Protein AF-A0A7V3YDY9-F1 (afdb_monomer_lite)

Foldseek 3Di:
DACVQFKFKDFPNDTADFPDEAEDEPNSLQRIKIFTNQQSADVLQPKFKKKKWKFKAELVRHTPDIDIDIAIEHHDDPDVVVVVVSVVVVCVVVDPPDPDDPVRRGMGGDDDPDDDAQMKIKIKMFGDPVCCVVRPDDGHMTIGIYTHHHKDKDKDKKKKFKDFPDKPPVVFDFQFAGIWIWIKIWIQDSPPRDTDQWIWIKAWGRANDSVCNPPGGTFIKTKTWGFDDFPDADPDPPDHKTWTKTWIWIQGDGDPTDTIITIIIITIIDD

Sequence (271 aa):
MPLPRYVQLVSQEKVIPIGKQVVLEKEEIARLKIVFLRDSLKPADGPQFLKITIVVKDRNGQVIDENEQYAITFYRLEDPKAEMDLLREYVHRVNPMGWFNPESIEAIPIQIDSLTAWGEVRIRVEMEKDIMKYYGRIKNKLEYSILVRGASVQLGVALSVPKVLYDTCKKDSVHYGNTSAMVRFFFLNKENGVRCPLSLGIGTFGVESPIDVSRSGGGFAISFYLDVIQLFGNRMGRFSHKINAGIDISPFLPIGHKPRILLSARVGILP

Structure (mmCIF, N/CA/C/O backbone):
data_AF-A0A7V3YDY9-F1
#
_entry.id   AF-A0A7V3YDY9-F1
#
loop_
_atom_site.group_PDB
_atom_site.id
_atom_site.type_symbol
_atom_site.label_atom_id
_atom_site.label_alt_id
_atom_site.label_comp_id
_atom_site.label_asym_id
_atom_site.label_entity_id
_atom_site.label_seq_id
_atom_site.pdbx_PDB_ins_code
_atom_site.Cartn_x
_atom_site.Cartn_y
_atom_site.Cartn_z
_atom_site.occupancy
_atom_site.B_iso_or_equiv
_atom_site.auth_seq_id
_atom_site.auth_comp_id
_atom_site.auth_asym_id
_atom_site.auth_atom_id
_atom_site.pdbx_PDB_model_num
ATOM 1 N N . MET A 1 1 ? 21.744 9.286 -25.253 1.00 68.94 1 MET A N 1
ATOM 2 C CA . MET A 1 1 ? 20.630 10.162 -24.809 1.00 68.94 1 MET A CA 1
ATOM 3 C C . MET A 1 1 ? 20.304 9.962 -23.318 1.00 68.94 1 MET A C 1
ATOM 5 O O . MET A 1 1 ? 20.591 8.877 -22.824 1.00 68.94 1 MET A O 1
ATOM 9 N N . PRO A 1 2 ? 19.747 10.939 -22.561 1.00 80.81 2 PRO A N 1
ATOM 10 C CA . PRO A 1 2 ? 19.367 10.698 -21.167 1.00 80.81 2 PRO A CA 1
ATOM 11 C C . PRO A 1 2 ? 18.084 9.852 -21.013 1.00 80.81 2 PRO A C 1
ATOM 13 O O . PRO A 1 2 ? 17.089 10.135 -21.675 1.00 80.81 2 PRO A O 1
ATOM 16 N N . LEU A 1 3 ? 18.093 8.878 -20.091 1.00 83.38 3 LEU A N 1
ATOM 17 C CA . LEU A 1 3 ? 16.997 7.924 -19.837 1.00 83.38 3 LEU A CA 1
ATOM 18 C C . LEU A 1 3 ? 15.612 8.558 -19.613 1.00 83.38 3 LEU A C 1
ATOM 20 O O . LEU A 1 3 ? 14.667 8.074 -20.231 1.00 83.38 3 LEU A O 1
ATOM 24 N N . PRO A 1 4 ? 15.441 9.646 -18.824 1.00 85.12 4 PRO A N 1
ATOM 25 C CA . PRO A 1 4 ? 14.111 10.215 -18.572 1.00 85.12 4 PRO A CA 1
ATOM 26 C C . PRO A 1 4 ? 13.353 10.662 -19.829 1.00 85.12 4 PRO A C 1
ATOM 28 O O . PRO A 1 4 ? 12.150 10.887 -19.766 1.00 85.12 4 PRO A O 1
ATOM 31 N N . ARG A 1 5 ? 14.051 10.856 -20.957 1.00 86.06 5 ARG A N 1
ATOM 32 C CA . ARG A 1 5 ? 13.418 11.271 -22.213 1.00 86.06 5 ARG A CA 1
ATOM 33 C C . ARG A 1 5 ? 12.735 10.131 -22.956 1.00 86.06 5 ARG A C 1
ATOM 35 O O . ARG A 1 5 ? 11.860 10.416 -23.759 1.00 86.06 5 ARG A O 1
ATOM 42 N N . TYR A 1 6 ? 13.150 8.886 -22.730 1.00 88.19 6 TYR A N 1
ATOM 43 C CA . TYR A 1 6 ? 12.646 7.748 -23.497 1.00 88.19 6 TYR A CA 1
ATOM 44 C C . TYR A 1 6 ? 12.239 6.543 -22.649 1.00 88.19 6 TYR A C 1
ATOM 46 O O . TYR A 1 6 ? 11.725 5.580 -23.200 1.00 88.19 6 TYR A O 1
ATOM 54 N N . VAL A 1 7 ? 12.424 6.585 -21.329 1.00 91.81 7 VAL A N 1
ATOM 55 C CA . VAL A 1 7 ? 12.007 5.527 -20.403 1.00 91.81 7 VAL A CA 1
ATOM 56 C C . VAL A 1 7 ? 11.003 6.095 -19.410 1.00 91.81 7 VAL A C 1
ATOM 58 O O . VAL A 1 7 ? 11.272 7.103 -18.752 1.00 91.81 7 VAL A O 1
ATOM 61 N N . GLN A 1 8 ? 9.861 5.428 -19.271 1.00 94.56 8 GLN A N 1
ATOM 62 C CA . GLN A 1 8 ? 8.847 5.754 -18.272 1.00 94.56 8 GLN A CA 1
ATOM 63 C C . GLN A 1 8 ? 8.358 4.495 -17.566 1.00 94.56 8 GLN A C 1
ATOM 65 O O . GLN A 1 8 ? 8.209 3.452 -18.189 1.00 94.56 8 GLN A O 1
ATOM 70 N N . LEU A 1 9 ? 8.064 4.604 -16.272 1.00 95.00 9 LEU A N 1
ATOM 71 C CA . LEU A 1 9 ? 7.341 3.573 -15.539 1.00 95.00 9 LEU A CA 1
ATOM 72 C C . LEU A 1 9 ? 5.858 3.941 -15.517 1.00 95.00 9 LEU A C 1
ATOM 74 O O . LEU A 1 9 ? 5.508 5.062 -15.146 1.00 95.00 9 LEU A O 1
ATOM 78 N N . VAL A 1 10 ? 4.995 3.009 -15.909 1.00 95.38 10 VAL A N 1
ATOM 79 C CA . VAL A 1 10 ? 3.554 3.238 -16.042 1.00 95.38 10 VAL A CA 1
ATOM 80 C C . VAL A 1 10 ? 2.783 2.135 -15.327 1.00 95.38 10 VAL A C 1
ATOM 82 O O . VAL A 1 10 ? 3.144 0.964 -15.422 1.00 95.38 10 VAL A O 1
ATOM 85 N N . SER A 1 11 ? 1.696 2.502 -14.651 1.00 92.94 11 SER A N 1
ATOM 86 C CA . SER A 1 11 ? 0.665 1.575 -14.174 1.00 92.94 11 SER A CA 1
ATOM 87 C C . SER A 1 11 ? -0.703 2.081 -14.612 1.00 92.94 11 SER A C 1
ATOM 89 O O . SER A 1 11 ? -1.027 3.236 -14.353 1.00 92.94 11 SER A O 1
ATOM 91 N N . GLN A 1 12 ? -1.498 1.238 -15.282 1.00 85.81 12 GLN A N 1
ATOM 92 C CA . GLN A 1 12 ? -2.856 1.593 -15.735 1.00 85.81 12 GLN A CA 1
ATOM 93 C C . GLN A 1 12 ? -2.915 2.976 -16.423 1.00 85.81 12 GLN A C 1
ATOM 95 O O . GLN A 1 12 ? -3.740 3.813 -16.073 1.00 85.81 12 GLN A O 1
ATOM 100 N N . GLU A 1 13 ? -1.980 3.238 -17.344 1.00 80.38 13 GLU A N 1
ATOM 101 C CA . GLU A 1 13 ? -1.849 4.509 -18.090 1.00 80.38 13 GLU A CA 1
ATOM 10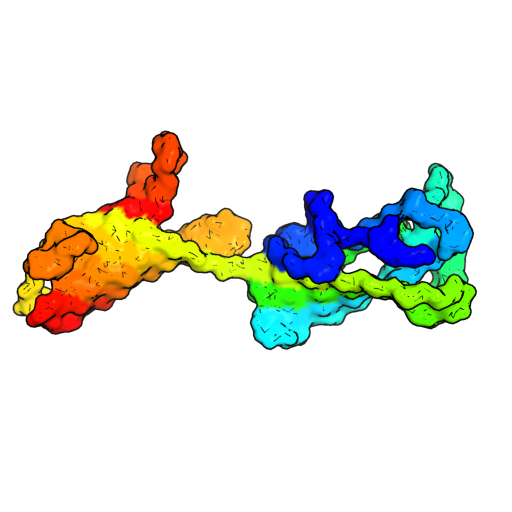2 C C . GLU A 1 13 ? -1.406 5.733 -17.262 1.00 80.38 13 GLU A C 1
ATOM 104 O O . GLU A 1 13 ? -1.162 6.803 -17.818 1.00 80.38 13 GLU A O 1
ATOM 109 N N . LYS A 1 14 ? -1.193 5.589 -15.948 1.00 88.31 14 LYS A N 1
ATOM 110 C CA . LYS A 1 14 ? -0.595 6.627 -15.099 1.00 88.31 14 LYS A CA 1
ATOM 111 C C . LYS A 1 14 ? 0.925 6.509 -15.088 1.00 88.31 14 LYS A C 1
ATOM 113 O O . LYS A 1 14 ? 1.476 5.468 -14.729 1.00 88.31 14 LYS A O 1
ATOM 118 N N . VAL A 1 15 ? 1.604 7.605 -15.417 1.00 92.12 15 VAL A N 1
ATOM 119 C CA . VAL A 1 15 ? 3.067 7.703 -15.331 1.00 92.12 15 VAL A CA 1
ATOM 120 C C . VAL A 1 15 ? 3.492 7.864 -13.873 1.00 92.12 15 VAL A C 1
ATOM 122 O O . VAL A 1 15 ? 3.036 8.770 -13.172 1.00 92.12 15 VAL A O 1
ATOM 125 N N . ILE A 1 16 ? 4.397 7.001 -13.422 1.00 93.81 16 ILE A N 1
ATOM 126 C CA . ILE A 1 16 ? 4.975 7.057 -12.082 1.00 93.81 16 ILE A CA 1
ATOM 127 C C . ILE A 1 16 ? 6.135 8.068 -12.078 1.00 93.81 16 ILE A C 1
ATOM 129 O O . ILE A 1 16 ? 7.051 7.957 -12.898 1.00 93.81 16 ILE A O 1
ATOM 133 N N . PRO A 1 17 ? 6.128 9.069 -11.178 1.00 89.94 17 PRO A N 1
ATOM 134 C CA . PRO A 1 17 ? 7.166 10.089 -11.137 1.00 89.94 17 PRO A CA 1
ATOM 135 C C . PRO A 1 17 ? 8.520 9.508 -10.714 1.00 89.94 17 PRO A C 1
ATOM 137 O O . PRO A 1 17 ? 8.625 8.732 -9.766 1.00 89.94 17 PRO A O 1
ATOM 140 N N . ILE A 1 18 ? 9.578 9.948 -11.393 1.00 90.06 18 ILE A N 1
ATOM 141 C CA . ILE A 1 18 ? 10.963 9.583 -11.073 1.00 90.06 18 ILE A CA 1
ATOM 142 C C . ILE A 1 18 ? 11.385 10.277 -9.770 1.00 90.06 18 ILE A C 1
ATOM 144 O O . ILE A 1 18 ? 11.106 11.462 -9.576 1.00 90.06 18 ILE A O 1
ATOM 148 N N . GLY A 1 19 ? 12.081 9.556 -8.886 1.00 83.06 19 GLY A N 1
ATOM 149 C CA . GLY A 1 19 ? 12.679 10.118 -7.669 1.00 83.06 19 GLY A CA 1
ATOM 150 C C . GLY A 1 19 ? 11.686 10.558 -6.587 1.00 83.06 19 GLY A C 1
ATOM 151 O O . GLY A 1 19 ? 12.105 11.112 -5.572 1.00 83.06 19 GLY A O 1
ATOM 152 N N . LYS A 1 20 ? 10.383 10.315 -6.773 1.00 86.50 20 LYS A N 1
ATOM 153 C CA . LYS A 1 20 ? 9.353 10.539 -5.755 1.00 86.50 20 LYS A CA 1
ATOM 154 C C . LYS A 1 20 ? 8.769 9.209 -5.314 1.00 86.50 20 LYS A C 1
ATOM 156 O O . LYS A 1 20 ? 8.537 8.326 -6.134 1.00 86.50 20 LYS A O 1
ATOM 161 N N . GLN A 1 21 ? 8.505 9.102 -4.019 1.00 89.19 21 GLN A N 1
ATOM 162 C CA . GLN A 1 21 ? 7.793 7.962 -3.472 1.00 89.19 21 GLN A CA 1
ATOM 163 C C . GLN A 1 21 ? 6.295 8.098 -3.760 1.00 89.19 21 GLN A C 1
ATOM 165 O O . GLN A 1 21 ? 5.707 9.152 -3.508 1.00 89.19 21 GLN A O 1
ATOM 170 N N . VAL A 1 22 ? 5.681 7.037 -4.280 1.00 91.88 22 VAL A N 1
ATOM 171 C CA . VAL A 1 22 ? 4.228 6.951 -4.501 1.00 91.88 22 VAL A CA 1
ATOM 172 C C . VAL A 1 22 ? 3.640 5.762 -3.757 1.00 91.88 22 VAL A C 1
ATOM 174 O O . VAL A 1 22 ? 4.345 4.797 -3.487 1.00 91.88 22 VAL A O 1
ATOM 177 N N . VAL A 1 23 ? 2.350 5.816 -3.431 1.00 89.56 23 VAL A N 1
ATOM 178 C CA . VAL A 1 23 ? 1.631 4.698 -2.805 1.00 89.56 23 VAL A CA 1
ATOM 179 C C . VAL A 1 23 ? 0.690 4.095 -3.839 1.00 89.56 23 VAL A C 1
ATOM 181 O O . VAL A 1 23 ? -0.180 4.812 -4.331 1.00 89.56 23 VAL A O 1
ATOM 184 N N . LEU A 1 24 ? 0.849 2.807 -4.140 1.00 89.75 24 LEU A N 1
ATOM 185 C CA . LEU A 1 24 ? 0.027 2.077 -5.111 1.00 89.75 24 LEU A CA 1
ATOM 186 C C . LEU A 1 24 ? -0.625 0.849 -4.471 1.00 89.75 24 LEU A C 1
ATOM 188 O O . LEU A 1 24 ? -0.092 0.273 -3.517 1.00 89.75 24 LEU A O 1
ATOM 192 N N . GLU A 1 25 ? -1.774 0.442 -5.003 1.00 86.19 25 GLU A N 1
ATOM 193 C CA . GLU A 1 25 ? -2.409 -0.828 -4.627 1.00 86.19 25 GLU A CA 1
ATOM 194 C C . GLU A 1 25 ? -1.738 -2.022 -5.320 1.00 86.19 25 GLU A C 1
ATOM 196 O O . GLU A 1 25 ? -0.988 -1.861 -6.287 1.00 86.19 25 GLU A O 1
ATOM 201 N N . LYS A 1 26 ? -1.978 -3.242 -4.826 1.00 84.00 26 LYS A N 1
ATOM 202 C CA . LYS A 1 26 ? -1.322 -4.447 -5.363 1.00 84.00 26 LYS A CA 1
ATOM 203 C C . LYS A 1 26 ? -1.659 -4.666 -6.839 1.00 84.00 26 LYS A C 1
ATOM 205 O O . LYS A 1 26 ? -0.799 -5.074 -7.611 1.00 84.00 26 LYS A O 1
ATOM 210 N N . GLU A 1 27 ? -2.880 -4.340 -7.236 1.00 85.38 27 GLU A N 1
ATOM 211 C CA . GLU A 1 27 ? -3.408 -4.469 -8.592 1.00 85.38 27 GLU A CA 1
ATOM 212 C C . GLU A 1 27 ? -2.790 -3.435 -9.543 1.00 85.38 27 GLU A C 1
ATOM 214 O O . GLU A 1 27 ? -2.601 -3.711 -10.728 1.00 85.38 27 GLU A O 1
ATOM 219 N N . GLU A 1 28 ? -2.465 -2.240 -9.038 1.00 89.81 28 GLU A N 1
ATOM 220 C CA . GLU A 1 28 ? -1.708 -1.231 -9.786 1.00 89.81 28 GLU A CA 1
ATOM 221 C C . GLU A 1 28 ? -0.252 -1.686 -9.956 1.00 89.81 28 GLU A C 1
ATOM 223 O O . GLU A 1 28 ? 0.311 -1.568 -11.046 1.00 89.81 28 GLU A O 1
ATOM 228 N N . ILE A 1 29 ? 0.345 -2.269 -8.916 1.00 91.06 29 ILE A N 1
ATOM 229 C CA . ILE A 1 29 ? 1.719 -2.780 -8.953 1.00 91.06 29 ILE A CA 1
ATOM 230 C C . ILE A 1 29 ? 1.855 -3.969 -9.915 1.00 91.06 29 ILE A C 1
ATOM 232 O O . ILE A 1 29 ? 2.784 -3.996 -10.717 1.00 91.06 29 ILE A O 1
ATOM 236 N N . ALA A 1 30 ? 0.897 -4.898 -9.917 1.00 89.31 30 ALA A N 1
ATOM 237 C CA . ALA A 1 30 ? 0.872 -6.050 -10.825 1.00 89.31 30 ALA A CA 1
ATOM 238 C C . ALA A 1 30 ? 0.768 -5.666 -12.315 1.00 89.31 30 ALA A C 1
ATOM 240 O O . ALA A 1 30 ? 1.014 -6.490 -13.192 1.00 89.31 30 ALA A O 1
ATOM 241 N N . ARG A 1 31 ? 0.383 -4.419 -12.614 1.00 92.56 31 ARG A N 1
ATOM 242 C CA . ARG A 1 31 ? 0.280 -3.873 -13.977 1.00 92.56 31 ARG A CA 1
ATOM 243 C C . ARG A 1 31 ? 1.399 -2.888 -14.305 1.00 92.56 31 ARG A C 1
ATOM 245 O O . ARG A 1 31 ? 1.291 -2.165 -15.298 1.00 92.56 31 ARG A O 1
ATOM 252 N N . LEU A 1 32 ? 2.437 -2.813 -13.471 1.00 94.69 32 LEU A N 1
ATOM 253 C CA . LEU A 1 32 ? 3.594 -1.976 -13.751 1.00 94.69 32 LEU A CA 1
ATOM 254 C C . LEU A 1 32 ? 4.304 -2.472 -15.003 1.00 94.69 32 LEU A C 1
ATOM 256 O O . LEU A 1 32 ? 4.581 -3.659 -15.167 1.00 94.69 32 LEU A O 1
ATOM 260 N N . LYS A 1 33 ? 4.642 -1.530 -15.872 1.00 94.69 33 LYS A N 1
ATOM 261 C CA . LYS A 1 33 ? 5.495 -1.773 -17.027 1.00 94.69 33 LYS A CA 1
ATOM 262 C C . LYS A 1 33 ? 6.401 -0.584 -17.274 1.00 94.69 33 LYS A C 1
ATOM 264 O O . LYS A 1 33 ? 6.006 0.566 -17.071 1.00 94.69 33 LYS A O 1
ATOM 269 N N . ILE A 1 34 ? 7.609 -0.865 -17.732 1.00 93.69 34 ILE A N 1
ATOM 270 C CA . ILE A 1 34 ? 8.468 0.150 -18.325 1.00 93.69 34 ILE A CA 1
ATOM 271 C C . ILE A 1 34 ? 8.033 0.323 -19.773 1.00 93.69 34 ILE A C 1
ATOM 273 O O . ILE A 1 34 ? 7.923 -0.659 -20.493 1.00 93.69 34 ILE A O 1
ATOM 277 N N . VAL A 1 35 ? 7.770 1.557 -20.184 1.00 93.88 35 VAL A N 1
ATOM 278 C CA . VAL A 1 35 ? 7.414 1.933 -21.552 1.00 93.88 35 VAL A CA 1
ATOM 279 C C . VAL A 1 35 ? 8.567 2.713 -22.165 1.00 93.88 35 VAL A C 1
ATOM 281 O O . VAL A 1 35 ? 9.126 3.617 -21.530 1.00 93.88 35 VAL A O 1
ATOM 284 N N . PHE A 1 36 ? 8.893 2.378 -23.409 1.00 92.44 36 PHE A N 1
ATOM 285 C CA . PHE A 1 36 ? 9.921 3.040 -24.193 1.00 92.44 36 PHE A CA 1
ATOM 286 C C . PHE A 1 36 ? 9.293 4.027 -25.181 1.00 92.44 36 PHE A C 1
ATOM 288 O O . PHE A 1 36 ? 8.574 3.644 -26.101 1.00 92.44 36 PHE A O 1
ATOM 295 N N . LEU A 1 37 ? 9.574 5.321 -25.013 1.00 92.44 37 LEU A N 1
ATOM 296 C CA . LEU A 1 37 ? 9.126 6.377 -25.928 1.00 92.44 37 LEU A CA 1
ATOM 297 C C . LEU A 1 37 ? 10.074 6.460 -27.126 1.00 92.44 37 LEU A C 1
ATOM 299 O O . LEU A 1 37 ? 10.914 7.356 -27.231 1.00 92.44 37 LEU A O 1
ATOM 303 N N . ARG A 1 38 ? 9.957 5.480 -28.017 1.00 90.25 38 ARG A N 1
ATOM 304 C CA . ARG A 1 38 ? 10.889 5.249 -29.130 1.00 90.25 38 ARG A CA 1
ATOM 305 C C . ARG A 1 38 ? 10.947 6.394 -30.137 1.00 90.25 38 ARG A C 1
ATOM 307 O O . ARG A 1 38 ? 12.001 6.616 -30.718 1.00 90.25 38 ARG A O 1
ATOM 314 N N . ASP A 1 39 ? 9.875 7.172 -30.262 1.00 89.31 39 ASP A N 1
ATOM 315 C CA . ASP A 1 39 ? 9.834 8.373 -31.110 1.00 89.31 39 ASP A CA 1
ATOM 316 C C . ASP A 1 39 ? 10.779 9.482 -30.611 1.00 89.31 39 ASP A C 1
ATOM 318 O O . ASP A 1 39 ? 11.128 10.404 -31.346 1.00 89.31 39 ASP A O 1
ATOM 322 N N . SER A 1 40 ? 11.226 9.399 -29.353 1.00 87.75 40 SER A N 1
ATOM 323 C CA . SER A 1 40 ? 12.239 10.305 -28.806 1.00 87.75 40 SER A CA 1
ATOM 324 C C . SER A 1 40 ? 13.668 9.893 -29.175 1.00 87.75 40 SER A C 1
ATOM 326 O O . SER A 1 40 ? 14.573 10.717 -29.053 1.00 87.75 40 SER A O 1
ATOM 328 N N . LEU A 1 41 ? 13.889 8.648 -29.606 1.00 86.31 41 LEU A N 1
ATOM 329 C CA . LEU A 1 41 ? 15.200 8.132 -30.002 1.00 86.31 41 LEU A CA 1
ATOM 330 C C . LEU A 1 41 ? 15.459 8.417 -31.483 1.00 86.31 41 LEU A C 1
ATOM 332 O O . LEU A 1 41 ? 14.571 8.282 -32.323 1.00 86.31 41 LEU A O 1
ATOM 336 N N . LYS A 1 42 ? 16.699 8.770 -31.820 1.00 85.62 42 LYS A N 1
ATOM 337 C CA . LYS A 1 42 ? 17.137 8.975 -33.206 1.00 85.62 42 LYS A CA 1
ATOM 338 C C . LYS A 1 42 ? 17.993 7.800 -33.682 1.00 85.62 42 LYS A C 1
ATOM 340 O O . LYS A 1 42 ? 18.635 7.149 -32.858 1.00 85.62 42 LYS A O 1
ATOM 345 N N . PRO A 1 43 ? 18.126 7.581 -35.004 1.00 84.25 43 PRO A N 1
ATOM 346 C CA . PRO A 1 43 ? 19.043 6.573 -35.542 1.00 84.25 43 PRO A CA 1
ATOM 347 C C . PRO A 1 43 ? 20.479 6.691 -35.011 1.00 84.25 43 PRO A C 1
ATOM 349 O O . PRO A 1 43 ? 21.120 5.688 -34.714 1.00 84.25 43 PRO A O 1
ATOM 352 N N . ALA A 1 44 ? 20.956 7.924 -34.810 1.00 82.25 44 ALA A N 1
ATOM 353 C CA . ALA A 1 44 ? 22.286 8.206 -34.274 1.00 82.25 44 ALA A CA 1
ATOM 354 C C . ALA A 1 44 ? 22.471 7.832 -32.789 1.00 82.25 44 ALA A C 1
ATOM 356 O O . ALA A 1 44 ? 23.609 7.711 -32.345 1.00 82.25 44 ALA A O 1
ATOM 357 N N . ASP A 1 45 ? 21.392 7.659 -32.016 1.00 79.00 45 ASP A N 1
ATOM 358 C CA . ASP A 1 45 ? 21.490 7.241 -30.612 1.00 79.00 45 ASP A CA 1
ATOM 359 C C . ASP A 1 45 ? 21.858 5.757 -30.476 1.00 79.00 45 ASP A C 1
ATOM 361 O O . ASP A 1 45 ? 22.361 5.346 -29.429 1.00 79.00 45 ASP A O 1
ATOM 365 N N . GLY A 1 46 ? 21.633 4.965 -31.531 1.00 79.38 46 GLY A N 1
ATOM 366 C CA . GLY A 1 46 ? 21.877 3.528 -31.534 1.00 79.38 46 GLY A CA 1
ATOM 367 C C . GLY A 1 46 ? 20.965 2.746 -30.573 1.00 79.38 46 GLY A C 1
ATOM 368 O O . GLY A 1 46 ? 20.061 3.310 -29.942 1.00 79.38 46 GLY A O 1
ATOM 369 N N . PRO A 1 47 ? 21.178 1.426 -30.457 1.00 82.38 47 PRO A N 1
ATOM 370 C CA . PRO A 1 47 ? 20.442 0.587 -29.518 1.00 82.38 47 PRO A CA 1
ATOM 371 C C . PRO A 1 47 ? 20.743 0.965 -28.064 1.00 82.38 47 PRO A C 1
ATOM 373 O O . PRO A 1 47 ? 21.893 1.147 -27.663 1.00 82.38 47 PRO A O 1
ATOM 376 N N . GLN A 1 48 ? 19.688 1.064 -27.262 1.00 82.88 48 GLN A N 1
ATOM 377 C CA . GLN A 1 48 ? 19.755 1.306 -25.828 1.00 82.88 48 GLN A CA 1
ATOM 378 C C . GLN A 1 48 ? 19.582 -0.024 -25.095 1.00 82.88 48 GLN A C 1
ATOM 380 O O . GLN A 1 48 ? 18.519 -0.641 -25.164 1.00 82.88 48 GLN A O 1
ATOM 385 N N . PHE A 1 49 ? 20.626 -0.446 -24.386 1.00 83.00 49 PHE A N 1
ATOM 386 C CA . PHE A 1 49 ? 20.621 -1.655 -23.568 1.00 83.00 49 PHE A CA 1
ATOM 387 C C . PHE A 1 49 ? 20.471 -1.270 -22.107 1.00 83.00 49 PHE A C 1
ATOM 389 O O . PHE A 1 49 ? 21.310 -0.544 -21.562 1.00 83.00 49 PHE A O 1
ATOM 396 N N . LEU A 1 50 ? 19.400 -1.745 -21.486 1.00 84.88 50 LEU A N 1
ATOM 397 C CA . LEU A 1 50 ? 19.031 -1.356 -20.136 1.00 84.88 50 LEU A CA 1
ATOM 398 C C . LEU A 1 50 ? 19.026 -2.566 -19.219 1.00 84.88 50 LEU A C 1
ATOM 400 O O . LEU A 1 50 ? 18.515 -3.629 -19.569 1.00 84.88 50 LEU A O 1
ATOM 404 N N . LYS A 1 51 ? 19.536 -2.342 -18.016 1.00 87.81 51 LYS A N 1
ATOM 405 C CA . LYS A 1 51 ? 19.377 -3.213 -16.867 1.00 87.81 51 LYS A CA 1
ATOM 406 C C . LYS A 1 51 ? 18.317 -2.626 -15.952 1.00 87.81 51 LYS A C 1
ATOM 408 O O . LYS A 1 51 ? 18.382 -1.454 -15.571 1.00 87.81 51 LYS A O 1
ATOM 413 N N . ILE A 1 52 ? 17.340 -3.449 -15.611 1.00 90.50 52 ILE A N 1
ATOM 414 C CA . ILE A 1 52 ? 16.233 -3.119 -14.727 1.00 90.50 52 ILE A CA 1
ATOM 415 C C . ILE A 1 52 ? 16.414 -3.968 -13.472 1.00 90.50 52 ILE A C 1
ATOM 417 O O . ILE A 1 52 ? 16.242 -5.179 -13.517 1.00 90.50 52 ILE A O 1
ATOM 421 N N . THR A 1 53 ? 16.773 -3.343 -12.357 1.00 93.25 53 THR A N 1
ATOM 422 C CA . THR A 1 53 ? 16.868 -4.015 -11.056 1.00 93.25 53 THR A CA 1
ATOM 423 C C . THR A 1 53 ? 15.620 -3.692 -10.250 1.00 93.25 53 THR A C 1
ATOM 425 O O . THR A 1 53 ? 15.311 -2.516 -10.029 1.00 93.25 53 THR A O 1
ATOM 428 N N . ILE A 1 54 ? 14.917 -4.721 -9.793 1.00 94.62 54 ILE A N 1
ATOM 429 C CA . ILE A 1 54 ? 13.725 -4.601 -8.959 1.00 94.62 54 ILE A CA 1
ATOM 430 C C . ILE A 1 54 ? 14.074 -5.168 -7.588 1.00 94.62 54 ILE A C 1
ATOM 432 O O . ILE A 1 54 ? 14.498 -6.310 -7.471 1.00 94.62 54 ILE A O 1
ATOM 436 N N . VAL A 1 55 ? 13.911 -4.355 -6.548 1.00 95.06 55 VAL A N 1
ATOM 437 C CA . VAL A 1 55 ? 14.165 -4.749 -5.160 1.00 95.06 55 VAL A CA 1
ATOM 438 C C . VAL A 1 55 ? 12.886 -4.557 -4.373 1.00 95.06 55 VAL A C 1
ATOM 440 O O . VAL A 1 55 ? 12.371 -3.439 -4.292 1.00 95.06 55 VAL A O 1
ATOM 443 N N . VAL A 1 56 ? 12.403 -5.623 -3.748 1.00 91.56 56 VAL A N 1
ATOM 444 C CA . VAL A 1 56 ? 11.276 -5.568 -2.825 1.00 91.56 56 VAL A CA 1
ATOM 445 C C . VAL A 1 56 ? 11.793 -5.640 -1.400 1.00 91.56 56 VAL A 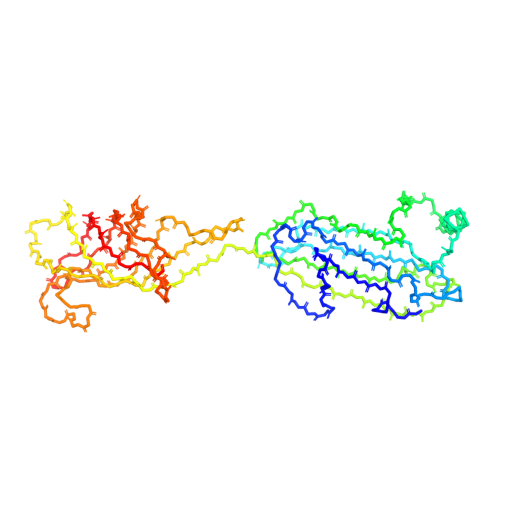C 1
ATOM 447 O O . VAL A 1 56 ? 12.557 -6.533 -1.029 1.00 91.56 56 VAL A O 1
ATOM 450 N N . LYS A 1 57 ? 11.348 -4.692 -0.582 1.00 87.88 57 LYS A N 1
ATOM 451 C CA . LYS A 1 57 ? 11.616 -4.646 0.849 1.00 87.88 57 LYS A CA 1
ATOM 452 C C . LYS A 1 57 ? 10.334 -4.805 1.641 1.00 87.88 57 LYS A C 1
ATOM 454 O O . LYS A 1 57 ? 9.294 -4.261 1.268 1.00 87.88 57 LYS A O 1
ATOM 459 N N . ASP A 1 58 ? 10.424 -5.505 2.761 1.00 79.50 58 ASP A N 1
ATOM 460 C CA . ASP A 1 58 ? 9.347 -5.547 3.737 1.00 79.50 58 ASP A CA 1
ATOM 461 C C . ASP A 1 58 ? 9.218 -4.209 4.494 1.00 79.50 58 ASP A C 1
ATOM 463 O O . ASP A 1 58 ? 9.999 -3.269 4.318 1.00 79.50 58 ASP A O 1
ATOM 467 N N . ARG A 1 59 ? 8.227 -4.126 5.388 1.00 73.69 59 ARG A N 1
ATOM 468 C CA . ARG A 1 59 ? 7.993 -2.941 6.232 1.00 73.69 59 ARG A CA 1
ATOM 469 C C . ARG A 1 59 ? 9.164 -2.587 7.163 1.00 73.69 59 ARG A C 1
ATOM 471 O O . ARG A 1 59 ? 9.207 -1.473 7.675 1.00 73.69 59 ARG A O 1
ATOM 478 N N . ASN A 1 60 ? 10.056 -3.538 7.442 1.00 70.88 60 ASN A N 1
ATOM 479 C CA . ASN A 1 60 ? 11.216 -3.360 8.311 1.00 70.88 60 ASN A CA 1
ATOM 480 C C . ASN A 1 60 ? 12.470 -2.977 7.501 1.00 70.88 60 ASN A C 1
ATOM 482 O O . ASN A 1 60 ? 13.534 -2.765 8.080 1.00 70.88 60 ASN A O 1
ATOM 486 N N . GLY A 1 61 ? 12.356 -2.881 6.171 1.00 74.00 61 GLY A N 1
ATOM 487 C CA . GLY A 1 61 ? 13.451 -2.563 5.264 1.00 74.00 61 GLY A CA 1
ATOM 488 C C . GLY A 1 61 ? 14.311 -3.766 4.864 1.00 74.00 61 GLY A C 1
ATOM 489 O O . GLY A 1 61 ? 15.323 -3.565 4.186 1.00 74.00 61 GLY A O 1
ATOM 490 N N . GLN A 1 62 ? 13.931 -4.989 5.247 1.00 80.44 62 GLN A N 1
ATOM 491 C CA . GLN A 1 62 ? 14.603 -6.217 4.829 1.00 80.44 62 GLN A CA 1
ATOM 492 C C . GLN A 1 62 ? 14.277 -6.507 3.364 1.00 80.44 62 GLN A C 1
ATOM 494 O O . GLN A 1 62 ? 13.113 -6.470 2.974 1.00 80.44 62 GLN A O 1
ATOM 499 N N . VAL A 1 63 ? 15.293 -6.811 2.553 1.00 90.75 63 VAL A N 1
ATOM 500 C CA . VAL A 1 63 ? 15.090 -7.261 1.168 1.00 90.75 63 VAL A CA 1
ATOM 501 C C . VAL A 1 63 ? 14.502 -8.669 1.194 1.00 90.75 63 VAL A C 1
ATOM 503 O O . VAL A 1 63 ? 15.091 -9.567 1.794 1.00 90.75 63 VAL A O 1
ATOM 506 N N . ILE A 1 64 ? 13.335 -8.833 0.579 1.00 87.12 64 ILE A N 1
ATOM 507 C CA . ILE A 1 64 ? 12.608 -10.110 0.509 1.00 87.12 64 ILE A CA 1
ATOM 508 C C . ILE A 1 64 ? 12.629 -10.722 -0.888 1.00 87.12 64 ILE A C 1
ATOM 510 O O . ILE A 1 64 ? 12.453 -11.927 -1.019 1.00 87.12 64 ILE A O 1
ATOM 514 N N . ASP A 1 65 ? 12.833 -9.892 -1.908 1.00 88.56 65 ASP A N 1
ATOM 515 C CA . ASP A 1 65 ? 12.934 -10.307 -3.298 1.00 88.56 65 ASP A CA 1
ATOM 516 C C . ASP A 1 65 ? 13.817 -9.303 -4.047 1.00 88.56 65 ASP A C 1
ATOM 518 O O . ASP A 1 65 ? 13.764 -8.093 -3.793 1.00 88.56 65 ASP A O 1
ATOM 522 N N . GLU A 1 66 ? 14.652 -9.812 -4.939 1.00 92.88 66 GLU A N 1
ATOM 523 C CA . GLU A 1 66 ? 15.511 -9.023 -5.810 1.00 92.88 66 GLU A CA 1
ATOM 524 C C . GLU A 1 66 ? 15.652 -9.761 -7.135 1.00 92.88 66 GLU A C 1
ATOM 526 O O . GLU A 1 66 ? 16.114 -10.901 -7.179 1.00 92.88 66 GLU A O 1
ATOM 531 N N . ASN A 1 67 ? 15.254 -9.100 -8.218 1.00 90.88 67 ASN A N 1
ATOM 532 C CA . ASN A 1 67 ? 15.367 -9.654 -9.554 1.00 90.88 67 ASN A CA 1
ATOM 533 C C . ASN A 1 67 ? 15.911 -8.620 -10.543 1.00 90.88 67 ASN A C 1
ATOM 535 O O . ASN A 1 67 ? 15.873 -7.402 -10.325 1.00 90.88 67 ASN A O 1
ATOM 539 N N . GLU A 1 68 ? 16.471 -9.136 -11.631 1.00 89.31 68 GLU A N 1
ATOM 540 C CA . GLU A 1 68 ? 17.061 -8.334 -12.689 1.00 89.31 68 GLU A CA 1
ATOM 541 C C . GLU A 1 68 ? 16.438 -8.719 -14.025 1.00 89.31 68 GLU A C 1
ATOM 543 O O . GLU A 1 68 ? 16.300 -9.896 -14.355 1.00 89.31 68 GLU A O 1
ATOM 548 N N . GLN A 1 69 ? 16.076 -7.704 -14.800 1.00 86.75 69 GLN A N 1
ATOM 549 C CA . GLN A 1 69 ? 15.588 -7.852 -16.160 1.00 86.75 69 GLN A CA 1
ATOM 550 C C . GLN A 1 69 ? 16.450 -7.024 -17.105 1.00 86.75 69 GLN A C 1
ATOM 552 O O . GLN A 1 69 ? 16.983 -5.974 -16.738 1.00 86.75 69 GLN A O 1
ATOM 557 N N . TYR A 1 70 ? 16.557 -7.485 -18.345 1.00 84.31 70 TYR A N 1
ATOM 558 C CA . TYR A 1 70 ? 17.333 -6.824 -19.385 1.00 84.31 70 TYR A CA 1
ATOM 559 C C . TYR A 1 70 ? 16.424 -6.414 -20.536 1.00 84.31 70 TYR A C 1
ATOM 561 O O . TYR A 1 70 ? 15.527 -7.157 -20.930 1.00 84.31 70 TYR A O 1
ATOM 569 N N . ALA A 1 71 ? 16.668 -5.226 -21.077 1.00 84.50 71 ALA A N 1
ATOM 570 C CA . ALA A 1 71 ? 15.871 -4.639 -22.140 1.00 84.50 71 ALA A CA 1
ATOM 571 C C . ALA A 1 71 ? 16.750 -4.127 -23.273 1.00 84.50 71 ALA A C 1
ATOM 573 O O . ALA A 1 71 ? 17.833 -3.588 -23.035 1.00 84.50 71 ALA A O 1
ATOM 574 N N . ILE A 1 72 ? 16.228 -4.216 -24.495 1.00 84.75 72 ILE A N 1
ATOM 575 C CA . ILE A 1 72 ? 16.783 -3.532 -25.659 1.00 84.75 72 ILE A CA 1
ATOM 576 C C . ILE A 1 72 ? 15.669 -2.705 -26.277 1.00 84.75 72 ILE A C 1
ATOM 578 O O . ILE A 1 72 ? 14.600 -3.224 -26.584 1.00 84.75 72 ILE A O 1
ATOM 582 N N . THR A 1 73 ? 15.935 -1.422 -26.486 1.00 87.06 73 THR A N 1
ATOM 583 C CA . THR A 1 73 ? 15.052 -0.549 -27.258 1.00 87.06 73 THR A CA 1
ATOM 584 C C . THR A 1 73 ? 15.870 0.326 -28.197 1.00 87.06 73 THR A C 1
ATOM 586 O O . THR A 1 73 ? 17.059 0.563 -27.985 1.00 87.06 73 THR A O 1
ATOM 589 N N . PHE A 1 74 ? 15.253 0.788 -29.272 1.00 87.69 74 PHE A N 1
ATOM 590 C CA . PHE A 1 74 ? 15.870 1.656 -30.267 1.00 87.69 74 PHE A CA 1
ATOM 591 C C . PHE A 1 74 ? 14.785 2.505 -30.935 1.00 87.69 74 PHE A C 1
ATOM 593 O O . PHE A 1 74 ? 13.590 2.331 -30.675 1.00 87.69 74 PHE A O 1
ATOM 600 N N . TYR A 1 75 ? 15.205 3.451 -31.772 1.00 88.25 75 TYR A N 1
ATOM 601 C CA . TYR A 1 75 ? 14.300 4.299 -32.548 1.00 88.25 75 TYR A CA 1
ATOM 602 C C . TYR A 1 75 ? 13.268 3.478 -33.335 1.00 88.25 75 TYR A C 1
ATOM 604 O O . TYR A 1 75 ? 13.493 2.313 -33.663 1.00 88.25 75 TYR A O 1
ATOM 612 N N . ARG A 1 76 ? 12.106 4.072 -33.600 1.00 88.88 76 ARG A N 1
ATOM 613 C CA . ARG A 1 76 ? 11.023 3.405 -34.326 1.00 88.88 76 ARG A CA 1
ATOM 614 C C . ARG A 1 76 ? 11.294 3.384 -35.829 1.00 88.88 76 ARG A C 1
ATOM 616 O O . ARG A 1 76 ? 11.712 4.399 -36.384 1.00 88.88 76 ARG A O 1
ATOM 623 N N . LEU A 1 77 ? 11.038 2.247 -36.473 1.00 87.38 77 LEU A N 1
ATOM 624 C CA . LEU A 1 77 ? 10.983 2.134 -37.931 1.00 87.38 77 LEU A CA 1
ATOM 625 C C . LEU A 1 77 ? 9.522 2.030 -38.388 1.00 87.38 77 LEU A C 1
ATOM 627 O O . LEU A 1 77 ? 8.673 1.501 -37.675 1.00 87.38 77 LEU A O 1
ATOM 631 N N . GLU A 1 78 ? 9.222 2.554 -39.577 1.00 86.81 78 GLU A N 1
ATOM 632 C CA . GLU A 1 78 ? 7.871 2.475 -40.156 1.00 86.81 78 GLU A CA 1
ATOM 633 C C . GLU A 1 78 ? 7.531 1.061 -40.650 1.00 86.81 78 GLU A C 1
ATOM 635 O O . GLU A 1 78 ? 6.366 0.670 -40.629 1.00 86.81 78 GLU A O 1
ATOM 640 N N . ASP A 1 79 ? 8.542 0.290 -41.067 1.00 90.06 79 ASP A N 1
ATOM 641 C CA . ASP A 1 79 ? 8.398 -1.102 -41.495 1.00 90.06 79 ASP A CA 1
ATOM 642 C C . ASP A 1 79 ? 8.660 -2.069 -40.319 1.00 90.06 79 ASP A C 1
ATOM 644 O O . ASP A 1 79 ? 9.811 -2.195 -39.877 1.00 90.06 79 ASP A O 1
ATOM 648 N N . PRO A 1 80 ? 7.638 -2.811 -39.841 1.00 86.00 80 PRO A N 1
ATOM 649 C CA . PRO A 1 80 ? 7.796 -3.801 -38.776 1.00 86.00 80 PRO A CA 1
ATOM 650 C C . PRO A 1 80 ? 8.805 -4.905 -39.110 1.00 86.00 80 PRO A C 1
ATOM 652 O O . PRO A 1 80 ? 9.434 -5.463 -38.212 1.00 86.00 80 PRO A O 1
ATOM 655 N N . LYS A 1 81 ? 8.982 -5.247 -40.393 1.00 87.56 81 LYS A N 1
ATOM 656 C CA . LYS A 1 81 ? 9.933 -6.284 -40.801 1.00 87.56 81 LYS A CA 1
ATOM 657 C C . LYS A 1 81 ? 11.370 -5.792 -40.654 1.00 87.56 81 LYS A C 1
ATOM 659 O O . LYS A 1 81 ? 12.180 -6.483 -40.040 1.00 87.56 81 LYS A O 1
ATOM 664 N N . ALA A 1 82 ? 11.659 -4.588 -41.146 1.00 87.62 82 ALA A N 1
ATOM 665 C CA . ALA A 1 82 ? 12.957 -3.944 -40.961 1.00 87.62 82 ALA A CA 1
ATOM 666 C C . ALA A 1 82 ? 13.292 -3.751 -39.472 1.00 87.62 82 ALA A C 1
ATOM 668 O O . ALA A 1 82 ? 14.432 -3.948 -39.060 1.00 87.62 82 ALA A O 1
ATOM 669 N N . GLU A 1 83 ? 12.291 -3.426 -38.650 1.00 86.00 83 GLU A N 1
ATOM 670 C CA . GLU A 1 83 ? 12.434 -3.322 -37.198 1.00 86.00 83 GLU A CA 1
ATOM 671 C C . GLU A 1 83 ? 12.828 -4.647 -36.543 1.00 86.00 83 GLU A C 1
ATOM 673 O O . GLU A 1 83 ? 13.753 -4.696 -35.730 1.00 86.00 83 GLU A O 1
ATOM 678 N N . MET A 1 84 ? 12.171 -5.734 -36.941 1.00 84.00 84 MET A N 1
ATOM 679 C CA . MET A 1 84 ? 12.488 -7.070 -36.454 1.00 84.00 84 MET A CA 1
ATOM 680 C C . MET A 1 84 ? 13.866 -7.552 -36.894 1.00 84.00 84 MET A C 1
ATOM 682 O O . MET A 1 84 ? 14.575 -8.182 -36.106 1.00 84.00 84 MET A O 1
ATOM 686 N N . ASP A 1 85 ? 14.262 -7.260 -38.129 1.00 86.69 85 ASP A N 1
ATOM 687 C CA . ASP A 1 85 ? 15.585 -7.615 -38.636 1.00 86.69 85 ASP A CA 1
ATOM 688 C C . ASP A 1 85 ? 16.681 -6.827 -37.904 1.00 86.69 85 ASP A C 1
ATOM 690 O O . ASP A 1 85 ? 17.684 -7.412 -37.488 1.00 86.69 85 ASP A O 1
ATOM 694 N N . LEU A 1 86 ? 16.441 -5.544 -37.618 1.00 85.44 86 LEU A N 1
ATOM 695 C CA . LEU A 1 86 ? 17.351 -4.714 -36.833 1.00 85.44 86 LEU A CA 1
ATOM 696 C C . LEU A 1 86 ? 17.444 -5.172 -35.367 1.00 85.44 86 LEU A C 1
ATOM 698 O O . LEU A 1 86 ? 18.540 -5.229 -34.806 1.00 85.44 86 LEU A O 1
ATOM 702 N N . LEU A 1 87 ? 16.322 -5.556 -34.744 1.00 84.81 87 LEU A N 1
ATOM 703 C CA . LEU A 1 87 ? 16.339 -6.159 -33.409 1.00 84.81 87 LEU A CA 1
ATOM 704 C C . LEU A 1 87 ? 17.199 -7.428 -33.406 1.00 84.81 87 LEU A C 1
ATOM 706 O O . LEU A 1 87 ? 18.055 -7.581 -32.536 1.00 84.81 87 LEU A O 1
ATOM 710 N N . ARG A 1 88 ? 16.993 -8.333 -34.372 1.00 82.38 88 ARG A N 1
ATOM 711 C CA . ARG A 1 88 ? 17.775 -9.576 -34.486 1.00 82.38 88 ARG A CA 1
ATOM 712 C C . ARG A 1 88 ? 19.261 -9.287 -34.647 1.00 82.38 88 ARG A C 1
ATOM 714 O O . ARG A 1 88 ? 20.069 -9.945 -33.999 1.00 82.38 88 ARG A O 1
ATOM 721 N N . GLU A 1 89 ? 19.617 -8.299 -35.463 1.00 81.25 89 GLU A N 1
ATOM 722 C CA . GLU A 1 89 ? 20.998 -7.852 -35.641 1.00 81.25 89 GLU A CA 1
ATOM 723 C C . GLU A 1 89 ? 21.613 -7.378 -34.315 1.00 81.25 89 GLU A C 1
ATOM 725 O O . GLU A 1 89 ? 22.719 -7.797 -33.964 1.00 81.25 89 GLU A O 1
ATOM 730 N N . TYR A 1 90 ? 20.897 -6.558 -33.540 1.00 79.94 90 TYR A N 1
ATOM 731 C CA . TYR A 1 90 ? 21.380 -6.074 -32.244 1.00 79.94 90 TYR A CA 1
ATOM 732 C C . TYR A 1 90 ? 21.483 -7.173 -31.189 1.00 79.94 90 TYR A C 1
ATOM 734 O O . TYR A 1 90 ? 22.487 -7.234 -30.478 1.00 79.94 90 TYR A O 1
ATOM 742 N N . VAL A 1 91 ? 20.497 -8.067 -31.117 1.00 76.38 91 VAL A N 1
ATOM 743 C CA . VAL A 1 91 ? 20.532 -9.232 -30.221 1.00 76.38 91 VAL A CA 1
ATOM 744 C C . VAL A 1 91 ? 21.712 -10.140 -30.578 1.00 76.38 91 VAL A C 1
ATOM 746 O O . VAL A 1 91 ? 22.454 -10.565 -29.694 1.00 76.38 91 VAL A O 1
ATOM 749 N N . HIS A 1 92 ? 21.947 -10.389 -31.869 1.00 74.19 92 HIS A N 1
ATOM 750 C CA . HIS A 1 92 ? 23.044 -11.240 -32.329 1.00 74.19 92 HIS A CA 1
ATOM 751 C C . HIS A 1 92 ? 24.427 -10.631 -32.046 1.00 74.19 92 HIS A C 1
ATOM 753 O O . HIS A 1 92 ? 25.349 -11.351 -31.669 1.00 74.19 92 HIS A O 1
ATOM 759 N N . ARG A 1 93 ? 24.578 -9.304 -32.173 1.00 67.94 93 ARG A N 1
ATOM 760 C CA . ARG A 1 93 ? 25.852 -8.599 -31.931 1.00 67.94 93 ARG A CA 1
ATOM 761 C C . ARG A 1 93 ? 26.288 -8.552 -30.468 1.00 67.94 93 ARG A C 1
ATOM 763 O O . ARG A 1 93 ? 27.476 -8.379 -30.213 1.00 67.94 93 ARG A O 1
ATOM 770 N N . VAL A 1 94 ? 25.359 -8.667 -29.519 1.00 64.44 94 VAL A N 1
ATOM 771 C CA . VAL A 1 94 ? 25.626 -8.417 -28.089 1.00 64.44 94 VAL A CA 1
ATOM 772 C C . VAL A 1 94 ? 25.645 -9.698 -27.230 1.00 64.44 94 VAL A C 1
ATOM 774 O O . VAL A 1 94 ? 25.973 -9.626 -26.048 1.00 64.44 94 VAL A O 1
ATOM 777 N N . ASN A 1 95 ? 25.497 -10.881 -27.855 1.00 56.38 95 ASN A N 1
ATOM 778 C CA . ASN A 1 95 ? 25.631 -12.243 -27.282 1.00 56.38 95 ASN A CA 1
ATOM 779 C C . ASN A 1 95 ? 24.323 -12.814 -26.642 1.00 56.38 95 ASN A C 1
ATOM 781 O O . ASN A 1 95 ? 23.423 -12.061 -26.276 1.00 56.38 95 ASN A O 1
ATOM 785 N N . PRO A 1 96 ? 24.151 -14.152 -26.516 1.00 47.38 96 PRO A N 1
ATOM 786 C CA . PRO A 1 96 ? 22.965 -14.933 -26.883 1.00 47.38 96 PRO A CA 1
ATOM 787 C C . PRO A 1 96 ? 22.130 -15.327 -25.645 1.00 47.38 96 PRO A C 1
ATOM 789 O O . PRO A 1 96 ? 21.337 -16.262 -25.683 1.00 47.38 96 PRO A O 1
ATOM 792 N N . MET A 1 97 ? 22.361 -14.648 -24.517 1.00 44.44 97 MET A N 1
ATOM 793 C CA . MET A 1 97 ? 21.887 -15.026 -23.178 1.00 44.44 97 MET A CA 1
ATOM 794 C C . MET A 1 97 ? 20.479 -14.505 -22.854 1.00 44.44 97 MET A C 1
ATOM 796 O O . MET A 1 97 ? 19.979 -14.732 -21.757 1.00 44.44 97 MET A O 1
ATOM 800 N N . GLY A 1 98 ? 19.836 -13.794 -23.782 1.00 48.88 98 GLY A N 1
ATOM 801 C CA . GLY A 1 98 ? 18.506 -13.229 -23.581 1.00 48.88 98 GLY A CA 1
ATOM 802 C C . GLY A 1 98 ? 17.492 -13.842 -24.533 1.00 48.88 98 GLY A C 1
ATOM 803 O O . GLY A 1 98 ? 17.603 -13.685 -25.749 1.00 48.88 98 GLY A O 1
ATOM 804 N N . TRP A 1 99 ? 16.464 -14.491 -23.991 1.00 51.78 99 TRP A N 1
ATOM 805 C CA . TRP A 1 99 ? 15.196 -14.620 -24.703 1.00 51.78 99 TRP A CA 1
ATOM 806 C C . TRP A 1 99 ? 14.603 -13.220 -24.866 1.00 51.78 99 TRP A C 1
ATOM 808 O O . TRP A 1 99 ? 14.058 -12.653 -23.923 1.00 51.78 99 TRP A O 1
ATOM 818 N N . PHE A 1 100 ? 14.745 -12.646 -26.059 1.00 62.56 100 PHE A N 1
ATOM 819 C CA . PHE A 1 100 ? 14.133 -11.368 -26.402 1.00 62.56 100 PHE A CA 1
ATOM 820 C C . PHE A 1 100 ? 12.766 -11.607 -27.036 1.00 62.56 100 PHE A C 1
ATOM 822 O O . PHE A 1 100 ? 12.668 -12.154 -28.134 1.00 62.56 100 PHE A O 1
ATOM 829 N N . ASN A 1 101 ? 11.712 -11.185 -26.338 1.00 66.06 101 ASN A N 1
ATOM 830 C CA . ASN A 1 101 ? 10.378 -11.087 -26.913 1.00 66.06 101 ASN A CA 1
ATOM 831 C C . ASN A 1 101 ? 10.301 -9.774 -27.728 1.00 66.06 101 ASN A C 1
ATOM 833 O O . ASN A 1 101 ? 10.629 -8.717 -27.187 1.00 66.06 101 ASN A O 1
ATOM 837 N N . PRO A 1 102 ? 9.885 -9.799 -29.007 1.00 67.56 102 PRO A N 1
ATOM 838 C CA . PRO A 1 102 ? 9.642 -8.594 -29.808 1.00 67.56 102 PRO A CA 1
ATOM 839 C C . PRO A 1 102 ? 8.762 -7.539 -29.121 1.00 67.56 102 PRO A C 1
ATOM 841 O O . PRO A 1 102 ? 8.982 -6.342 -29.281 1.00 67.56 102 PRO A O 1
ATOM 844 N N . GLU A 1 103 ? 7.804 -7.970 -28.300 1.00 69.50 103 GLU A N 1
ATOM 845 C CA . GLU A 1 103 ? 6.922 -7.072 -27.541 1.00 69.50 103 GLU A CA 1
ATOM 846 C C . GLU A 1 103 ? 7.696 -6.229 -26.507 1.00 69.50 103 GLU A C 1
ATOM 848 O O . GLU A 1 103 ? 7.271 -5.137 -26.130 1.00 69.50 103 GLU A O 1
ATOM 853 N N . SER A 1 104 ? 8.883 -6.692 -26.097 1.00 74.69 104 SER A N 1
ATOM 854 C CA . SER A 1 104 ? 9.759 -6.020 -25.134 1.00 74.69 104 SER A CA 1
ATOM 855 C C . SER A 1 104 ? 10.449 -4.768 -25.682 1.00 74.69 104 SER A C 1
ATOM 857 O O . SER A 1 104 ? 11.013 -4.008 -24.895 1.00 74.69 104 SER A O 1
ATOM 859 N N . ILE A 1 105 ? 10.407 -4.524 -27.001 1.00 83.44 105 ILE A N 1
ATOM 860 C CA . ILE A 1 105 ? 10.996 -3.320 -27.617 1.00 83.44 105 ILE A CA 1
ATOM 861 C C . ILE A 1 105 ? 10.192 -2.066 -27.244 1.00 83.44 105 ILE A C 1
ATOM 863 O O . ILE A 1 105 ? 10.761 -0.977 -27.114 1.00 83.44 105 ILE A O 1
ATOM 867 N N . GLU A 1 106 ? 8.874 -2.213 -27.073 1.00 86.69 106 GLU A N 1
ATOM 868 C CA . GLU A 1 106 ? 7.956 -1.121 -26.732 1.00 86.69 106 GLU A CA 1
ATOM 869 C C . GLU A 1 106 ? 7.727 -1.005 -25.228 1.00 86.69 106 GLU A C 1
ATOM 871 O O . GLU A 1 106 ? 7.740 0.101 -24.681 1.00 86.69 106 GLU A O 1
ATOM 876 N N . ALA A 1 107 ? 7.515 -2.133 -24.546 1.00 89.94 107 ALA A N 1
ATOM 877 C CA . ALA A 1 107 ? 7.300 -2.136 -23.111 1.00 89.94 107 ALA A CA 1
ATOM 878 C C . ALA A 1 107 ? 7.682 -3.462 -22.453 1.00 89.94 107 ALA A C 1
ATOM 880 O O . ALA A 1 107 ? 7.521 -4.531 -23.031 1.00 89.94 107 ALA A O 1
ATOM 881 N N . ILE A 1 108 ? 8.121 -3.394 -21.198 1.00 90.12 108 ILE A N 1
ATOM 882 C CA . ILE A 1 108 ? 8.489 -4.566 -20.401 1.00 90.12 108 ILE A CA 1
ATOM 883 C C . ILE A 1 108 ? 7.644 -4.604 -19.131 1.00 90.12 108 ILE A C 1
ATOM 885 O O . ILE A 1 108 ? 7.685 -3.640 -18.357 1.00 90.12 108 ILE A O 1
ATOM 889 N N . PRO A 1 109 ? 6.873 -5.682 -18.898 1.00 91.19 109 PRO A N 1
ATOM 890 C CA . PRO A 1 109 ? 6.141 -5.851 -17.655 1.00 91.19 109 PRO A CA 1
ATOM 891 C C . PRO A 1 109 ? 7.116 -6.056 -16.495 1.00 91.19 109 PRO A C 1
ATOM 893 O O . PRO A 1 109 ? 8.045 -6.857 -16.568 1.00 91.19 109 PRO A O 1
ATOM 896 N N . ILE A 1 110 ? 6.879 -5.345 -15.399 1.00 90.81 110 ILE A N 1
ATOM 897 C CA . ILE A 1 110 ? 7.638 -5.517 -14.167 1.00 90.81 110 ILE A CA 1
ATOM 898 C C . ILE A 1 110 ? 7.078 -6.737 -13.443 1.00 90.81 110 ILE A C 1
ATOM 900 O O . ILE A 1 110 ? 5.921 -6.746 -13.025 1.00 90.81 110 ILE A O 1
ATOM 904 N N . GLN A 1 111 ? 7.904 -7.771 -13.314 1.00 85.25 111 GLN A N 1
ATOM 905 C CA . GLN A 1 111 ? 7.539 -9.008 -12.632 1.00 85.25 111 GLN A CA 1
ATOM 906 C C . GLN A 1 111 ? 7.983 -8.906 -11.177 1.00 85.25 111 GLN A C 1
ATOM 908 O O . GLN A 1 111 ? 9.157 -8.664 -10.895 1.00 85.25 111 GLN A O 1
ATOM 913 N N . ILE A 1 112 ? 7.022 -9.031 -10.266 1.00 86.38 112 ILE A N 1
ATOM 914 C CA . ILE A 1 112 ? 7.255 -8.987 -8.825 1.00 86.38 112 ILE A CA 1
ATOM 915 C C . ILE A 1 112 ? 6.579 -10.210 -8.232 1.00 86.38 112 ILE A C 1
ATOM 917 O O . ILE A 1 112 ? 5.349 -10.274 -8.190 1.00 86.38 112 ILE A O 1
ATOM 921 N N . ASP A 1 113 ? 7.383 -11.164 -7.776 1.00 75.12 113 ASP A N 1
ATOM 922 C CA . ASP A 1 113 ? 6.878 -12.458 -7.321 1.00 75.12 113 ASP A CA 1
ATOM 923 C C . ASP A 1 113 ? 6.314 -12.365 -5.900 1.00 75.12 113 ASP A C 1
ATOM 925 O O . ASP A 1 113 ? 5.359 -13.058 -5.543 1.00 75.12 113 ASP A O 1
ATOM 929 N N . SER A 1 114 ? 6.867 -11.461 -5.086 1.00 76.31 114 SER A N 1
ATOM 930 C CA . SER A 1 114 ? 6.470 -11.278 -3.691 1.00 76.31 114 SER A CA 1
ATOM 931 C C . SER A 1 114 ? 6.121 -9.827 -3.374 1.00 76.31 114 SER A C 1
ATOM 933 O O . SER A 1 114 ? 6.958 -8.936 -3.453 1.00 76.31 114 SER A O 1
ATOM 935 N N . LEU A 1 115 ? 4.879 -9.583 -2.934 1.00 81.12 115 LEU A N 1
ATOM 936 C CA . LEU A 1 115 ? 4.416 -8.266 -2.480 1.00 81.12 115 LEU A CA 1
ATOM 937 C C . LEU A 1 115 ? 3.892 -8.311 -1.045 1.00 81.12 115 LEU A C 1
ATOM 939 O O . LEU A 1 115 ? 2.774 -8.766 -0.765 1.00 81.12 115 LEU A O 1
ATOM 943 N N . THR A 1 116 ? 4.668 -7.744 -0.125 1.00 73.25 116 THR A N 1
ATOM 944 C CA . THR A 1 116 ? 4.236 -7.523 1.258 1.00 73.25 116 THR A CA 1
ATOM 945 C C . THR A 1 116 ? 3.467 -6.215 1.395 1.00 73.25 116 THR A C 1
ATOM 947 O O . THR A 1 116 ? 3.859 -5.184 0.854 1.00 73.25 116 THR A O 1
ATOM 950 N N . ALA A 1 117 ? 2.384 -6.230 2.173 1.00 70.50 117 ALA A N 1
ATOM 951 C CA . ALA A 1 117 ? 1.675 -5.003 2.528 1.00 70.50 117 ALA A CA 1
ATOM 952 C C . ALA A 1 117 ? 2.589 -4.057 3.322 1.00 70.50 117 ALA A C 1
ATOM 954 O O . ALA A 1 117 ? 3.304 -4.523 4.209 1.00 70.50 117 ALA A O 1
ATOM 955 N N . TRP A 1 118 ? 2.514 -2.752 3.040 1.00 74.94 118 TRP A N 1
ATOM 956 C CA . TRP A 1 118 ? 3.425 -1.737 3.590 1.00 74.94 118 TRP A CA 1
ATOM 957 C C . TRP A 1 118 ? 4.907 -1.955 3.236 1.00 74.94 118 TRP A C 1
ATOM 959 O O . TRP A 1 118 ? 5.773 -1.337 3.849 1.00 74.94 118 TRP A O 1
ATOM 969 N N . GLY A 1 119 ? 5.203 -2.826 2.266 1.00 83.88 119 GLY A N 1
ATOM 970 C CA . GLY A 1 119 ? 6.541 -2.976 1.705 1.00 83.88 119 GLY A CA 1
ATOM 971 C C . GLY A 1 119 ? 6.887 -1.860 0.722 1.00 83.88 119 GLY A C 1
ATOM 972 O O . GLY A 1 119 ? 6.025 -1.084 0.301 1.00 83.88 119 GLY A O 1
ATOM 973 N N . GLU A 1 120 ? 8.155 -1.803 0.336 1.00 90.00 120 GLU A N 1
ATOM 974 C CA . GLU A 1 120 ? 8.673 -0.888 -0.675 1.00 90.00 120 GLU A CA 1
ATOM 975 C C . GLU A 1 120 ? 9.152 -1.681 -1.893 1.00 90.00 120 GLU A C 1
ATOM 977 O O . GLU A 1 120 ? 9.974 -2.582 -1.765 1.00 90.00 120 GLU A O 1
ATOM 982 N N . VAL A 1 121 ? 8.685 -1.312 -3.081 1.00 93.94 121 VAL A N 1
ATOM 983 C CA . VAL A 1 121 ? 9.238 -1.761 -4.358 1.00 93.94 121 VAL A CA 1
ATOM 984 C C . VAL A 1 121 ? 10.114 -0.640 -4.903 1.00 93.94 121 VAL A C 1
ATOM 986 O O . VAL A 1 121 ? 9.634 0.463 -5.181 1.00 93.94 121 VAL A O 1
ATOM 989 N N . ARG A 1 122 ? 11.408 -0.915 -5.069 1.00 95.44 122 ARG A N 1
ATOM 990 C CA . ARG A 1 122 ? 12.346 -0.027 -5.755 1.00 95.44 122 ARG A CA 1
ATOM 991 C C . ARG A 1 122 ? 12.656 -0.579 -7.128 1.00 95.44 122 ARG A C 1
ATOM 993 O O . ARG A 1 122 ? 13.129 -1.703 -7.243 1.00 95.44 122 ARG A O 1
ATOM 1000 N N . ILE A 1 123 ? 12.444 0.236 -8.151 1.00 95.44 123 ILE A N 1
ATOM 1001 C CA . ILE A 1 123 ? 12.777 -0.111 -9.531 1.00 95.44 123 ILE A CA 1
ATOM 1002 C C . ILE A 1 123 ? 13.874 0.833 -9.985 1.00 95.44 123 ILE A C 1
ATOM 1004 O O . ILE A 1 123 ? 13.714 2.055 -9.968 1.00 95.44 123 ILE A O 1
ATOM 1008 N N . ARG A 1 124 ? 14.999 0.260 -10.387 1.00 94.44 124 ARG A N 1
ATOM 1009 C CA . ARG A 1 124 ? 16.150 0.978 -10.913 1.00 94.44 124 ARG A CA 1
ATOM 1010 C C . ARG A 1 124 ? 16.333 0.620 -12.372 1.00 94.44 124 ARG A C 1
ATOM 1012 O O . ARG A 1 124 ? 16.401 -0.555 -12.694 1.00 94.44 124 ARG A O 1
ATOM 1019 N N . VAL A 1 125 ? 16.478 1.629 -13.222 1.00 91.81 125 VAL A N 1
ATOM 1020 C CA . VAL A 1 125 ? 16.809 1.437 -14.638 1.00 91.81 125 VAL A CA 1
ATOM 1021 C C . VAL A 1 125 ? 18.142 2.108 -14.916 1.00 91.81 125 VAL A C 1
ATOM 1023 O O . VAL A 1 125 ? 18.295 3.300 -14.648 1.00 91.81 125 VAL A O 1
ATOM 1026 N N . GLU A 1 126 ? 19.107 1.365 -15.437 1.00 88.94 126 GLU A N 1
ATOM 1027 C CA . GLU A 1 126 ? 20.427 1.879 -15.799 1.00 88.94 126 GLU A CA 1
ATOM 1028 C C . GLU A 1 126 ? 20.895 1.332 -17.147 1.00 88.94 126 GLU A C 1
ATOM 1030 O O . GLU A 1 126 ? 20.453 0.278 -17.591 1.00 88.94 126 GLU A O 1
ATOM 1035 N N . MET A 1 127 ? 21.779 2.071 -17.819 1.00 83.12 127 MET A N 1
ATOM 1036 C CA . MET A 1 127 ? 22.443 1.578 -19.029 1.00 83.12 127 MET A CA 1
ATOM 1037 C C . MET A 1 127 ? 23.418 0.457 -18.665 1.00 83.12 127 MET A C 1
ATOM 1039 O O . MET A 1 127 ? 24.198 0.607 -17.719 1.00 83.12 127 MET A O 1
ATOM 1043 N N . GLU A 1 128 ? 23.418 -0.628 -19.438 1.00 77.12 128 GLU A N 1
ATOM 1044 C CA . GLU A 1 128 ? 24.288 -1.773 -19.167 1.00 77.12 128 GLU A CA 1
ATOM 1045 C C . GLU A 1 128 ? 25.773 -1.419 -19.376 1.00 77.12 128 GLU A C 1
ATOM 1047 O O . GLU A 1 128 ? 26.192 -0.946 -20.440 1.00 77.12 128 GLU A O 1
ATOM 1052 N N . LYS A 1 129 ? 26.590 -1.630 -18.337 1.00 65.25 129 LYS A N 1
ATOM 1053 C CA . LYS A 1 129 ? 27.943 -1.055 -18.216 1.00 65.25 129 LYS A CA 1
ATOM 1054 C C . LYS A 1 129 ? 28.940 -1.675 -19.182 1.00 65.25 129 LYS A C 1
ATOM 1056 O O . LYS A 1 129 ? 29.849 -0.978 -19.642 1.00 65.25 129 LYS A O 1
ATOM 1061 N N . ASP A 1 130 ? 28.779 -2.955 -19.495 1.00 59.75 130 ASP A N 1
ATOM 1062 C CA . ASP A 1 130 ? 29.668 -3.642 -20.431 1.00 59.75 130 ASP A CA 1
ATOM 1063 C C . ASP A 1 130 ? 29.430 -3.209 -21.880 1.00 59.75 130 ASP A C 1
ATOM 1065 O O . ASP A 1 130 ? 30.367 -3.181 -22.680 1.00 59.75 130 ASP A O 1
ATOM 1069 N N . ILE A 1 131 ? 28.224 -2.730 -22.190 1.00 56.94 131 ILE A N 1
ATOM 1070 C CA . ILE A 1 131 ? 27.858 -2.234 -23.521 1.00 56.94 131 ILE A CA 1
ATOM 1071 C C . ILE A 1 131 ? 28.181 -0.741 -23.673 1.00 56.94 131 ILE A C 1
ATOM 1073 O O . ILE A 1 131 ? 28.554 -0.288 -24.757 1.00 56.94 131 ILE A O 1
ATOM 1077 N N . MET A 1 132 ? 28.182 0.023 -22.573 1.00 54.72 132 MET A N 1
ATOM 1078 C CA . MET A 1 132 ? 28.671 1.412 -22.551 1.00 54.72 132 MET A CA 1
ATOM 1079 C C . MET A 1 132 ? 30.123 1.562 -23.049 1.00 54.72 132 MET A C 1
ATOM 1081 O O . MET A 1 132 ? 30.515 2.659 -23.454 1.00 54.72 132 MET A O 1
ATOM 1085 N N . LYS A 1 133 ? 30.933 0.490 -23.027 1.00 53.31 133 LYS A N 1
ATOM 1086 C CA . LYS A 1 133 ? 32.293 0.484 -23.597 1.00 53.31 133 LYS A CA 1
ATOM 1087 C C . LYS A 1 133 ? 32.300 0.613 -25.127 1.00 53.31 133 LYS A C 1
ATOM 1089 O O . LYS A 1 133 ? 33.255 1.171 -25.654 1.00 53.31 133 LYS A O 1
ATOM 1094 N N . TYR A 1 134 ? 31.250 0.156 -25.813 1.00 52.53 134 TYR A N 1
ATOM 1095 C CA . TYR A 1 134 ? 31.145 0.176 -27.277 1.00 52.53 134 TYR A CA 1
ATOM 1096 C C . TYR A 1 134 ? 30.485 1.450 -27.826 1.00 52.53 134 TYR A C 1
ATOM 1098 O O . TYR A 1 134 ? 30.837 1.890 -28.916 1.00 52.53 134 TYR A O 1
ATOM 1106 N N . TYR A 1 135 ? 29.569 2.069 -27.071 1.00 53.34 135 TYR A N 1
ATOM 1107 C CA . TYR A 1 135 ? 28.716 3.166 -27.569 1.00 53.34 135 TYR A CA 1
ATOM 1108 C C . TYR A 1 135 ? 28.880 4.508 -26.831 1.00 53.34 135 TYR A C 1
ATOM 1110 O O . TYR A 1 135 ? 28.157 5.466 -27.097 1.00 53.34 135 TYR A O 1
ATOM 1118 N N . GLY A 1 136 ? 29.865 4.621 -25.935 1.00 50.16 136 GLY A N 1
ATOM 1119 C CA . GLY A 1 136 ? 30.183 5.866 -25.234 1.00 50.16 136 GLY A CA 1
ATOM 1120 C C . GLY A 1 136 ? 29.458 6.035 -23.893 1.00 50.16 136 GLY A C 1
ATOM 1121 O O . GLY A 1 136 ? 28.407 5.461 -23.612 1.00 50.16 136 GLY A O 1
ATOM 1122 N N . ARG A 1 137 ? 30.071 6.822 -23.000 1.00 48.47 137 ARG A N 1
ATOM 1123 C CA . ARG A 1 137 ? 29.650 6.958 -21.599 1.00 48.47 137 ARG A CA 1
ATOM 1124 C C . ARG A 1 137 ? 28.562 8.016 -21.432 1.00 48.47 137 ARG A C 1
ATOM 1126 O O . ARG A 1 137 ? 28.860 9.204 -21.393 1.00 48.47 137 ARG A O 1
ATOM 1133 N N . ILE A 1 138 ? 27.334 7.585 -21.164 1.00 54.31 138 ILE A N 1
ATOM 1134 C CA . ILE A 1 138 ? 26.335 8.416 -20.481 1.00 54.31 138 ILE A CA 1
ATOM 1135 C C . ILE A 1 138 ? 25.913 7.660 -19.222 1.00 54.31 138 ILE A C 1
ATOM 1137 O O . ILE A 1 138 ? 25.152 6.701 -19.290 1.00 54.31 138 ILE A O 1
ATOM 1141 N N . LYS A 1 139 ? 26.436 8.066 -18.056 1.00 55.31 139 LYS A N 1
ATOM 1142 C CA . LYS A 1 139 ? 25.938 7.570 -16.767 1.00 55.31 139 LYS A CA 1
ATOM 1143 C C . LYS A 1 139 ? 24.552 8.162 -16.554 1.00 55.31 139 LYS A C 1
ATOM 1145 O O . LYS A 1 139 ? 24.430 9.324 -16.177 1.00 55.31 139 LYS A O 1
ATOM 1150 N N . ASN A 1 140 ? 23.521 7.378 -16.821 1.00 74.31 140 ASN A N 1
ATOM 1151 C CA . ASN A 1 140 ? 22.156 7.753 -16.514 1.00 74.31 140 ASN A CA 1
ATOM 1152 C C . ASN A 1 140 ? 21.484 6.595 -15.786 1.00 74.31 140 ASN A C 1
ATOM 1154 O O . ASN A 1 140 ? 21.635 5.442 -16.186 1.00 74.31 140 ASN A O 1
ATOM 1158 N N . LYS A 1 141 ? 20.801 6.919 -14.693 1.00 84.06 141 LYS A N 1
ATOM 1159 C CA . LYS A 1 141 ? 20.090 5.973 -13.844 1.00 84.06 141 LYS A CA 1
ATOM 1160 C C . LYS A 1 141 ? 18.756 6.600 -13.461 1.00 84.06 141 LYS A C 1
ATOM 1162 O O . LYS A 1 141 ? 18.719 7.756 -13.041 1.00 84.06 141 LYS A O 1
ATOM 1167 N N . LEU A 1 142 ? 17.690 5.821 -13.567 1.00 90.19 142 LEU A N 1
ATOM 1168 C CA . LEU A 1 142 ? 16.372 6.141 -13.037 1.00 90.19 142 LEU A CA 1
ATOM 1169 C C . LEU A 1 142 ? 16.117 5.313 -11.786 1.00 90.19 142 LEU A C 1
ATOM 1171 O O . LEU A 1 142 ? 16.533 4.158 -11.704 1.00 90.19 142 LEU A O 1
ATOM 1175 N N . GLU A 1 143 ? 15.431 5.907 -10.818 1.00 92.62 143 GLU A N 1
ATOM 1176 C CA . GLU A 1 143 ? 14.988 5.215 -9.615 1.00 92.62 143 GLU A CA 1
ATOM 1177 C C . GLU A 1 143 ? 13.542 5.604 -9.304 1.00 92.62 143 GLU A C 1
ATOM 1179 O O . GLU A 1 143 ? 13.195 6.790 -9.246 1.00 92.62 143 GLU A O 1
ATOM 1184 N N . TYR A 1 144 ? 12.709 4.586 -9.121 1.00 94.38 144 TYR A N 1
ATOM 1185 C CA . TYR A 1 144 ? 11.314 4.683 -8.718 1.00 94.38 144 TYR A CA 1
ATOM 1186 C C . TYR A 1 144 ? 11.162 4.002 -7.357 1.00 94.38 144 TYR A C 1
ATOM 1188 O O . TYR A 1 144 ? 11.695 2.911 -7.157 1.00 94.38 144 TYR A O 1
ATOM 1196 N N . SER A 1 145 ? 10.445 4.641 -6.432 1.00 93.62 145 SER A N 1
ATOM 1197 C CA . SER A 1 145 ? 10.126 4.092 -5.109 1.00 93.62 145 SER A CA 1
ATOM 1198 C C . SER A 1 145 ? 8.61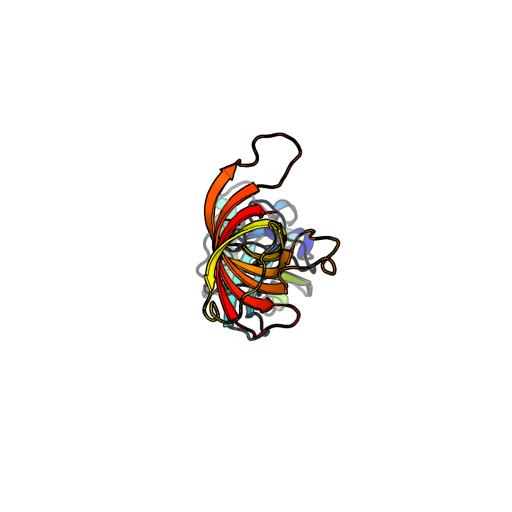1 4.038 -4.958 1.00 93.62 145 SER A C 1
ATOM 1200 O O . SER A 1 145 ? 7.921 5.052 -5.089 1.00 93.62 145 SER A O 1
ATOM 1202 N N . ILE A 1 146 ? 8.088 2.841 -4.725 1.00 94.50 146 ILE A N 1
ATOM 1203 C CA . ILE A 1 146 ? 6.656 2.572 -4.647 1.00 94.50 146 ILE A CA 1
ATOM 1204 C C . ILE A 1 146 ? 6.383 1.896 -3.312 1.00 94.50 146 ILE A C 1
ATOM 1206 O O . ILE A 1 146 ? 6.924 0.834 -3.025 1.00 94.50 146 ILE A O 1
ATOM 1210 N N . LEU A 1 147 ? 5.524 2.492 -2.498 1.00 89.88 147 LEU A N 1
ATOM 1211 C CA . LEU A 1 147 ? 4.993 1.861 -1.302 1.00 89.88 147 LEU A CA 1
ATOM 1212 C C . LEU A 1 147 ? 3.752 1.052 -1.655 1.00 89.88 147 LEU A C 1
ATOM 1214 O O . LEU A 1 147 ? 2.812 1.561 -2.270 1.00 89.88 147 LEU A O 1
ATOM 1218 N N . VAL A 1 148 ? 3.734 -0.200 -1.212 1.00 87.06 148 VAL A N 1
ATOM 1219 C CA . VAL A 1 148 ? 2.575 -1.079 -1.347 1.00 87.06 148 VAL A CA 1
ATOM 1220 C C . VAL A 1 148 ? 1.539 -0.671 -0.308 1.00 87.06 148 VAL A C 1
ATOM 1222 O O . VAL A 1 148 ? 1.791 -0.765 0.899 1.00 87.06 148 VAL A O 1
ATOM 1225 N N . ARG A 1 149 ? 0.350 -0.254 -0.751 1.00 83.75 149 ARG A N 1
ATOM 1226 C CA . ARG A 1 149 ? -0.750 0.066 0.161 1.00 83.75 149 ARG A CA 1
ATOM 1227 C C . ARG A 1 149 ? -1.079 -1.148 1.035 1.00 83.75 149 ARG A C 1
ATOM 1229 O O . ARG A 1 149 ? -1.246 -2.270 0.559 1.00 83.75 149 ARG A O 1
ATOM 1236 N N . GLY A 1 150 ? -1.133 -0.925 2.346 1.00 72.50 150 GLY A N 1
ATOM 1237 C CA . GLY A 1 150 ? -1.514 -1.936 3.325 1.00 72.50 150 GLY A CA 1
ATOM 1238 C C . GLY A 1 150 ? -2.864 -1.653 3.980 1.00 72.50 150 GLY A C 1
ATOM 1239 O O . GLY A 1 150 ? -3.615 -0.787 3.547 1.00 72.50 150 GLY A O 1
ATOM 1240 N N . ALA A 1 151 ? -3.175 -2.400 5.044 1.00 69.00 151 ALA A N 1
ATOM 1241 C CA . ALA A 1 151 ? -4.415 -2.201 5.801 1.00 69.00 151 ALA A CA 1
ATOM 1242 C C . ALA A 1 151 ? -4.274 -0.900 6.563 1.00 69.00 151 ALA A C 1
ATOM 1244 O O . ALA A 1 151 ? -3.296 -0.719 7.292 1.00 69.00 151 ALA A O 1
ATOM 1245 N N . SER A 1 152 ? -5.253 -0.027 6.390 1.00 72.88 152 SER A N 1
ATOM 1246 C CA . SER A 1 152 ? -5.349 1.237 7.097 1.00 72.88 152 SER A CA 1
ATOM 1247 C C . SER A 1 152 ? -6.401 1.148 8.191 1.00 72.88 152 SER A C 1
ATOM 1249 O O . SER A 1 152 ? -7.413 0.457 8.057 1.00 72.88 152 SER A O 1
ATOM 1251 N N . VAL A 1 153 ? -6.169 1.881 9.272 1.00 79.00 153 VAL A N 1
ATOM 1252 C CA . VAL A 1 153 ? -7.165 2.089 10.318 1.00 79.00 153 VAL A CA 1
ATOM 1253 C C . VAL A 1 153 ? -7.833 3.432 10.061 1.00 79.00 153 VAL A C 1
ATOM 1255 O O . VAL A 1 153 ? -7.155 4.450 9.943 1.00 79.00 153 VAL A O 1
ATOM 1258 N N . GLN A 1 154 ? -9.158 3.436 9.967 1.00 81.25 154 GLN A N 1
ATOM 1259 C CA . GLN A 1 154 ? -9.948 4.657 9.945 1.00 81.25 154 GLN A CA 1
ATOM 1260 C C . GLN A 1 154 ? -10.424 4.979 11.358 1.00 81.25 154 GLN A C 1
ATOM 1262 O O . GLN A 1 154 ? -10.967 4.122 12.053 1.00 81.25 154 GLN A O 1
ATOM 1267 N N . LEU A 1 155 ? -10.239 6.230 11.766 1.00 85.56 155 LEU A N 1
ATOM 1268 C CA . LEU A 1 155 ? -10.748 6.760 13.023 1.00 85.56 155 LEU A CA 1
ATOM 1269 C C . LEU A 1 155 ? -12.090 7.449 12.802 1.00 85.56 155 LEU A C 1
ATOM 1271 O O . LEU A 1 155 ? -12.287 8.114 11.785 1.00 85.56 155 LEU A O 1
ATOM 1275 N N . GLY A 1 156 ? -12.981 7.369 13.783 1.00 85.62 156 GLY A N 1
ATOM 1276 C CA . GLY A 1 156 ? -14.085 8.316 13.863 1.00 85.62 156 GLY A CA 1
ATOM 1277 C C . GLY A 1 156 ? -14.898 8.201 15.142 1.00 85.62 156 GLY A C 1
ATOM 1278 O O . GLY A 1 156 ? -14.684 7.309 15.958 1.00 85.62 156 GLY A O 1
ATOM 1279 N N . VAL A 1 157 ? -15.805 9.153 15.336 1.00 88.25 157 VAL A N 1
ATOM 1280 C CA . VAL A 1 157 ? -16.582 9.286 16.570 1.00 88.25 157 VAL A CA 1
ATOM 1281 C C . VAL A 1 157 ? -17.931 8.602 16.400 1.00 88.25 157 VAL A C 1
ATOM 1283 O O . VAL A 1 157 ? -18.651 8.862 15.443 1.00 88.25 157 VAL A O 1
ATOM 1286 N N . ALA A 1 158 ? -18.262 7.731 17.344 1.00 88.94 158 ALA A N 1
ATOM 1287 C CA . ALA A 1 158 ? -19.525 7.027 17.425 1.00 88.94 158 ALA A CA 1
ATOM 1288 C C . ALA A 1 158 ? -20.364 7.571 18.580 1.00 88.94 158 ALA A C 1
ATOM 1290 O O . ALA A 1 158 ? -19.890 7.625 19.716 1.00 88.94 158 ALA A O 1
ATOM 1291 N N . LEU A 1 159 ? -21.623 7.896 18.300 1.00 90.81 159 LEU A N 1
ATOM 1292 C CA . LEU A 1 159 ? -22.629 8.243 19.304 1.00 90.81 159 LEU A CA 1
ATOM 1293 C C . LEU A 1 159 ? -23.702 7.162 19.297 1.00 90.81 159 LEU A C 1
ATOM 1295 O O . LEU A 1 159 ? -24.240 6.834 18.243 1.00 90.81 159 LEU A O 1
ATOM 1299 N N . SER A 1 160 ? -24.003 6.575 20.451 1.00 90.25 160 SER A N 1
ATOM 1300 C CA . SER A 1 160 ? -24.916 5.431 20.523 1.00 90.25 160 SER A CA 1
ATOM 1301 C C . SER A 1 160 ? -25.767 5.426 21.781 1.00 90.25 160 SER A C 1
ATOM 1303 O O . SER A 1 160 ? -25.366 5.958 22.814 1.00 90.25 160 SER A O 1
ATOM 1305 N N . VAL A 1 161 ? -26.921 4.775 21.682 1.00 91.81 161 VAL A N 1
ATOM 1306 C CA . VAL A 1 161 ? -27.787 4.414 22.802 1.00 91.81 161 VAL A CA 1
ATOM 1307 C C . VAL A 1 161 ? -27.450 2.972 23.193 1.00 91.81 161 VAL A C 1
ATOM 1309 O O . VAL A 1 161 ? -27.720 2.051 22.410 1.00 91.81 161 VAL A O 1
ATOM 1312 N N . PRO A 1 162 ? -26.792 2.744 24.345 1.00 91.50 162 PRO A N 1
ATOM 1313 C CA . PRO A 1 162 ? -26.467 1.405 24.807 1.00 91.50 162 PRO A CA 1
ATOM 1314 C C . PRO A 1 162 ? -27.640 0.758 25.554 1.00 91.50 162 PRO A C 1
ATOM 1316 O O . PRO A 1 162 ? -28.402 1.415 26.260 1.00 91.50 162 PRO A O 1
ATOM 1319 N N . LYS A 1 163 ? -27.722 -0.570 25.489 1.00 92.31 163 LYS A N 1
ATOM 1320 C CA . LYS A 1 163 ? -28.540 -1.392 26.379 1.00 92.31 163 LYS A CA 1
ATOM 1321 C C . LYS A 1 163 ? -27.685 -2.513 26.949 1.00 92.31 163 LYS A C 1
ATOM 1323 O O . LYS A 1 163 ? -27.239 -3.385 26.208 1.00 92.31 163 LYS A O 1
ATOM 1328 N N . VAL A 1 164 ? -27.464 -2.500 28.261 1.00 92.12 164 VAL A N 1
ATOM 1329 C CA . VAL A 1 164 ? -26.754 -3.585 28.952 1.00 92.12 164 VAL A CA 1
ATOM 1330 C C . VAL A 1 164 ? -27.628 -4.837 28.934 1.00 92.12 164 VAL A C 1
ATOM 1332 O O . VAL A 1 164 ? -28.762 -4.818 29.412 1.00 92.12 164 VAL A O 1
ATOM 1335 N N . LEU A 1 165 ? -27.096 -5.911 28.356 1.00 92.81 165 LEU A N 1
ATOM 1336 C CA . LEU A 1 165 ? -27.717 -7.234 28.311 1.00 92.81 165 LEU A CA 1
ATOM 1337 C C . LEU A 1 165 ? -27.174 -8.125 29.432 1.00 92.81 165 LEU A C 1
ATOM 1339 O O . LEU A 1 165 ? -27.912 -8.924 30.003 1.00 92.81 165 LEU A O 1
ATOM 1343 N N . TYR A 1 166 ? -25.891 -7.964 29.765 1.00 93.25 166 TYR A N 1
ATOM 1344 C CA . TYR A 1 166 ? -25.230 -8.696 30.839 1.00 93.25 166 TYR A CA 1
ATOM 1345 C C . TYR A 1 166 ? -24.161 -7.838 31.524 1.00 93.25 166 TYR A C 1
ATOM 1347 O O . TYR A 1 166 ? -23.426 -7.106 30.860 1.00 93.25 166 TYR A O 1
ATOM 1355 N N . ASP A 1 167 ? -24.076 -7.965 32.847 1.00 92.19 167 ASP A N 1
ATOM 1356 C CA . ASP A 1 167 ? -23.114 -7.287 33.719 1.00 92.19 167 ASP A CA 1
ATOM 1357 C C . ASP A 1 167 ? -22.507 -8.328 34.675 1.00 92.19 167 ASP A C 1
ATOM 1359 O O . ASP A 1 167 ? -23.223 -8.919 35.493 1.00 92.19 167 ASP A O 1
ATOM 1363 N N . THR A 1 168 ? -21.189 -8.546 34.593 1.00 91.56 168 THR A N 1
ATOM 1364 C CA . THR A 1 168 ? -20.469 -9.501 35.459 1.00 91.56 168 THR A CA 1
ATOM 1365 C C . THR A 1 168 ? -20.554 -9.165 36.948 1.00 91.56 168 THR A C 1
ATOM 1367 O O . THR A 1 168 ? -20.366 -10.037 37.793 1.00 91.56 168 THR A O 1
ATOM 1370 N N . CYS A 1 169 ? -20.828 -7.908 37.288 1.00 87.19 169 CYS A N 1
ATOM 1371 C CA . CYS A 1 169 ? -20.864 -7.380 38.644 1.00 87.19 169 CYS A CA 1
ATOM 1372 C C . CYS A 1 169 ? -22.255 -6.848 39.013 1.00 87.19 169 CYS A C 1
ATOM 1374 O O . CYS A 1 169 ? -22.360 -5.894 39.778 1.00 87.19 169 CYS A O 1
ATOM 1376 N N . LYS A 1 170 ? -23.331 -7.505 38.551 1.00 74.75 170 LYS A N 1
ATOM 1377 C CA . LYS A 1 170 ? -24.733 -7.108 38.806 1.00 74.75 170 LYS A CA 1
ATOM 1378 C C . LYS A 1 170 ? -25.079 -6.821 40.283 1.00 74.75 170 LYS A C 1
ATOM 1380 O O . LYS A 1 170 ? -26.018 -6.081 40.550 1.00 74.75 170 LYS A O 1
ATOM 1385 N N . LYS A 1 171 ? -24.346 -7.404 41.242 1.00 78.19 171 LYS A N 1
ATOM 1386 C CA . LYS A 1 171 ? -24.535 -7.169 42.689 1.00 78.19 171 LYS A CA 1
ATOM 1387 C C . LYS A 1 171 ? -24.031 -5.796 43.169 1.00 78.19 171 LYS A C 1
ATOM 1389 O O . LYS A 1 171 ? -24.493 -5.327 44.199 1.00 78.19 171 LYS A O 1
ATOM 1394 N N . ASP A 1 172 ? -23.101 -5.173 42.447 1.00 79.94 172 ASP A N 1
ATOM 1395 C CA . ASP A 1 172 ? -22.618 -3.803 42.667 1.00 79.94 172 ASP A CA 1
ATOM 1396 C C . ASP A 1 172 ? -23.385 -2.881 41.709 1.00 79.94 172 ASP A C 1
ATOM 1398 O O . ASP A 1 172 ? -22.958 -2.651 40.572 1.00 79.94 172 ASP A O 1
ATOM 1402 N N . SER A 1 173 ? -24.590 -2.476 42.117 1.00 75.06 173 SER A N 1
ATOM 1403 C CA . SER A 1 173 ? -25.555 -1.804 41.245 1.00 75.06 173 SER A CA 1
ATOM 1404 C C . SER A 1 173 ? -25.036 -0.451 40.765 1.00 75.06 173 SER A C 1
ATOM 1406 O O . SER A 1 173 ? -24.765 0.433 41.573 1.00 75.06 173 SER A O 1
ATOM 1408 N N . VAL A 1 174 ? -24.976 -0.286 39.445 1.00 81.19 174 VAL A N 1
ATOM 1409 C CA . VAL A 1 174 ? -24.626 0.966 38.766 1.00 81.19 174 VAL A CA 1
ATOM 1410 C C . VAL A 1 174 ? -25.840 1.439 37.982 1.00 81.19 174 VAL A C 1
ATOM 1412 O O . VAL A 1 174 ? -26.525 0.635 37.345 1.00 81.19 174 VAL A O 1
ATOM 1415 N N . HIS A 1 175 ? -26.105 2.743 38.012 1.00 84.06 175 HIS A N 1
ATOM 1416 C CA . HIS A 1 175 ? -27.067 3.344 37.101 1.00 84.06 175 HIS A CA 1
ATOM 1417 C C . HIS A 1 175 ? -26.404 3.589 35.741 1.00 84.06 175 HIS A C 1
ATOM 1419 O O . HIS A 1 175 ? -25.367 4.251 35.659 1.00 84.06 175 HIS A O 1
ATOM 1425 N N . TYR A 1 176 ? -26.994 3.034 34.685 1.00 85.69 176 TYR A N 1
ATOM 1426 C CA . TYR A 1 176 ? -26.566 3.256 33.309 1.00 85.69 176 TYR A CA 1
ATOM 1427 C C . TYR A 1 176 ? -27.494 4.290 32.677 1.00 85.69 176 TYR A C 1
ATOM 1429 O O . TYR A 1 176 ? -28.684 4.024 32.521 1.00 85.69 176 TYR A O 1
ATOM 1437 N N . GLY A 1 177 ? -26.938 5.436 32.304 1.00 85.62 177 GLY A N 1
ATOM 1438 C CA . GLY A 1 177 ? -27.596 6.423 31.461 1.00 85.62 177 GLY A CA 1
ATOM 1439 C C . GLY A 1 177 ? -27.780 5.923 30.026 1.00 85.62 177 GLY A C 1
ATOM 1440 O O . GLY A 1 177 ? -27.338 4.836 29.637 1.00 85.62 177 GLY A O 1
ATOM 1441 N N . ASN A 1 178 ? -28.435 6.746 29.213 1.00 88.25 178 ASN A N 1
ATOM 1442 C CA . ASN A 1 178 ? -28.945 6.333 27.904 1.00 88.25 178 ASN A CA 1
ATOM 1443 C C . ASN A 1 178 ? -28.010 6.647 26.730 1.00 88.25 178 ASN A C 1
ATOM 1445 O O . ASN A 1 178 ? -28.380 6.408 25.580 1.00 88.25 178 ASN A O 1
ATOM 1449 N N . THR A 1 179 ? -26.812 7.183 26.976 1.00 89.19 179 THR A N 1
ATOM 1450 C CA . THR A 1 179 ? -25.906 7.613 25.904 1.00 89.19 179 THR A CA 1
ATOM 1451 C C . THR A 1 179 ? -24.487 7.079 26.075 1.00 89.19 179 THR A C 1
ATOM 1453 O O . THR A 1 179 ? -24.014 6.817 27.177 1.00 89.19 179 THR A O 1
ATOM 1456 N N . SER A 1 180 ? -23.795 6.895 24.955 1.00 89.69 180 SER A N 1
ATOM 1457 C CA . SER A 1 180 ? -22.387 6.507 24.889 1.00 89.69 180 SER A CA 1
ATOM 1458 C C . SER A 1 180 ? -21.712 7.257 23.749 1.00 89.69 180 SER A C 1
ATOM 1460 O O . SER A 1 180 ? -22.250 7.289 22.638 1.00 89.69 180 SER A O 1
ATOM 1462 N N . ALA A 1 181 ? -20.514 7.785 23.994 1.00 91.50 181 ALA A N 1
ATOM 1463 C CA . ALA A 1 181 ? -19.673 8.406 22.977 1.00 91.50 181 ALA A CA 1
ATOM 1464 C C . ALA A 1 181 ? -18.308 7.727 22.940 1.00 91.50 181 ALA A C 1
ATOM 1466 O O . ALA A 1 181 ? -17.629 7.626 23.960 1.00 91.50 181 ALA A O 1
ATOM 1467 N N . MET A 1 182 ? -17.898 7.252 21.766 1.00 91.56 182 MET A N 1
ATOM 1468 C CA . MET A 1 182 ? -16.647 6.512 21.612 1.00 91.56 182 MET A CA 1
ATOM 1469 C C . MET A 1 182 ? -15.866 6.951 20.392 1.00 91.56 182 MET A C 1
ATOM 1471 O O . MET A 1 182 ? -16.421 7.089 19.307 1.00 91.56 182 MET A O 1
ATOM 1475 N N . VAL A 1 183 ? -14.554 7.076 20.549 1.00 92.94 183 VAL A N 1
ATOM 1476 C CA . VAL A 1 183 ? -13.636 7.099 19.413 1.00 92.94 183 VAL A CA 1
ATOM 1477 C C . VAL A 1 183 ? -13.443 5.660 18.963 1.00 92.94 183 VAL A C 1
ATOM 1479 O O . VAL A 1 183 ? -13.044 4.816 19.764 1.00 92.94 183 VAL A O 1
ATOM 1482 N N . ARG A 1 184 ? -13.755 5.374 17.700 1.00 91.38 184 ARG A N 1
ATOM 1483 C CA . ARG A 1 184 ? -13.666 4.046 17.097 1.00 91.38 184 ARG A CA 1
ATOM 1484 C C . ARG A 1 184 ? -12.568 3.948 16.053 1.00 91.38 184 ARG A C 1
ATOM 1486 O O . ARG A 1 184 ? -12.346 4.870 15.274 1.00 91.38 184 ARG A O 1
ATOM 1493 N N . PHE A 1 185 ? -11.949 2.777 16.030 1.00 91.31 185 PHE A N 1
ATOM 1494 C CA . PHE A 1 185 ? -10.916 2.334 15.113 1.00 91.31 185 PHE A CA 1
ATOM 1495 C C . PHE A 1 185 ? -11.523 1.248 14.221 1.00 91.31 185 PHE A C 1
ATOM 1497 O O . PHE A 1 185 ? -11.865 0.157 14.687 1.00 91.31 185 PHE A O 1
ATOM 1504 N N . PHE A 1 186 ? -11.675 1.560 12.939 1.00 86.44 186 PHE A N 1
ATOM 1505 C CA . PHE A 1 186 ? -12.188 0.653 11.922 1.00 86.44 186 PHE A CA 1
ATOM 1506 C C . PHE A 1 186 ? -11.031 0.142 11.080 1.00 86.44 186 PHE A C 1
ATOM 1508 O O . PHE A 1 186 ? -10.307 0.926 10.469 1.00 86.44 186 PHE A O 1
ATOM 1515 N N . PHE A 1 187 ? -10.875 -1.172 11.005 1.00 85.44 187 PHE A N 1
ATOM 1516 C CA . PHE A 1 187 ? -9.943 -1.766 10.058 1.00 85.44 187 PHE A CA 1
ATOM 1517 C C . PHE A 1 187 ? -10.543 -1.694 8.655 1.00 85.44 187 PHE A C 1
ATOM 1519 O O . PHE A 1 187 ? -11.666 -2.147 8.445 1.00 85.44 187 PHE A O 1
ATOM 1526 N N . LEU A 1 188 ? -9.814 -1.123 7.698 1.00 73.06 188 LEU A N 1
ATO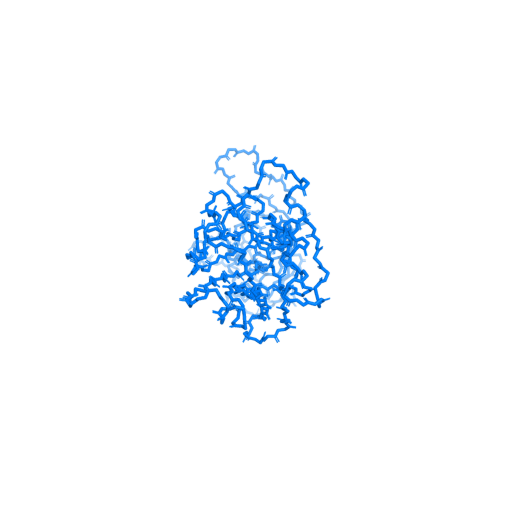M 1527 C CA . LEU A 1 188 ? -10.191 -1.144 6.288 1.00 73.06 188 LEU A CA 1
ATOM 1528 C C . LEU A 1 188 ? -9.575 -2.372 5.619 1.00 73.06 188 LEU A C 1
ATOM 1530 O O . LEU A 1 188 ? -8.376 -2.636 5.760 1.00 73.06 188 LEU A O 1
ATOM 1534 N N . ASN A 1 189 ? -10.404 -3.127 4.901 1.00 65.56 189 ASN A N 1
ATOM 1535 C CA . ASN A 1 189 ? -9.937 -4.221 4.067 1.00 65.56 189 ASN A CA 1
ATOM 1536 C C . ASN A 1 189 ? -9.043 -3.656 2.949 1.00 65.56 189 ASN A C 1
ATOM 1538 O O . ASN A 1 189 ? -9.380 -2.662 2.308 1.00 65.56 189 ASN A O 1
ATOM 1542 N N . LYS A 1 190 ? -7.892 -4.303 2.744 1.00 58.56 190 LYS A N 1
ATOM 1543 C CA . LYS A 1 190 ? -6.875 -3.919 1.760 1.00 58.56 190 LYS A CA 1
ATOM 1544 C C . LYS A 1 190 ? -7.338 -4.085 0.314 1.00 58.56 190 LYS A C 1
ATOM 1546 O O . LYS A 1 190 ? -6.807 -3.392 -0.533 1.00 58.56 190 LYS A O 1
ATOM 1551 N N . GLU A 1 191 ? -8.259 -5.012 0.050 1.00 53.50 191 GLU A N 1
ATOM 1552 C CA . GLU A 1 191 ? -8.641 -5.419 -1.312 1.00 53.50 191 GLU A CA 1
ATOM 1553 C C . GLU A 1 191 ? -9.807 -4.603 -1.875 1.00 53.50 191 GLU A C 1
ATOM 1555 O O . GLU A 1 191 ? -9.891 -4.374 -3.074 1.00 53.50 191 GLU A O 1
ATOM 1560 N N . ASN A 1 192 ? -10.741 -4.173 -1.022 1.00 50.62 192 ASN A N 1
ATOM 1561 C CA . ASN A 1 192 ? -11.955 -3.481 -1.467 1.00 50.62 192 ASN A CA 1
ATOM 1562 C C . ASN A 1 192 ? -12.228 -2.163 -0.725 1.00 50.62 192 ASN A C 1
ATOM 1564 O O . ASN A 1 192 ? -13.245 -1.519 -0.978 1.00 50.62 192 ASN A O 1
ATOM 1568 N N . GLY A 1 193 ? -11.366 -1.771 0.220 1.00 54.91 193 GLY A N 1
ATOM 1569 C CA . GLY A 1 193 ? -11.530 -0.552 1.015 1.00 54.91 193 GLY A CA 1
ATOM 1570 C C . GLY A 1 193 ? -12.744 -0.554 1.951 1.00 54.91 193 GLY A C 1
ATOM 1571 O O . GLY A 1 193 ? -13.067 0.480 2.537 1.00 54.91 193 GLY A O 1
ATOM 1572 N N . VAL A 1 194 ? -13.438 -1.686 2.113 1.00 66.25 194 VAL A N 1
ATOM 1573 C CA . VAL A 1 194 ? -14.621 -1.798 2.976 1.00 66.25 194 VAL A CA 1
ATOM 1574 C C . VAL A 1 194 ? -14.187 -1.945 4.435 1.00 66.25 194 VAL A C 1
ATOM 1576 O O . VAL A 1 194 ? -13.220 -2.640 4.750 1.00 66.25 194 VAL A O 1
ATOM 1579 N N . ARG A 1 195 ? -14.907 -1.291 5.353 1.00 75.94 195 ARG A N 1
ATOM 1580 C CA . ARG A 1 195 ? -14.675 -1.438 6.795 1.00 75.94 195 ARG A CA 1
ATOM 1581 C C . ARG A 1 195 ? -15.011 -2.848 7.261 1.00 75.94 195 ARG A C 1
ATOM 1583 O O . ARG A 1 195 ? -16.083 -3.364 6.958 1.00 75.94 195 ARG A O 1
ATOM 1590 N N . CYS A 1 196 ? -14.122 -3.420 8.062 1.00 82.12 196 CYS A N 1
ATOM 1591 C CA . CYS A 1 196 ? -14.419 -4.595 8.862 1.00 82.12 196 CYS A CA 1
ATOM 1592 C C . CYS A 1 196 ? -15.620 -4.286 9.777 1.00 82.12 196 CYS A C 1
ATOM 1594 O O . CYS A 1 196 ? -15.627 -3.223 10.408 1.00 82.12 196 CYS A O 1
ATOM 1596 N N . PRO A 1 197 ? -16.617 -5.184 9.879 1.00 85.38 197 PRO A N 1
ATOM 1597 C CA . PRO A 1 197 ? -17.757 -4.989 10.776 1.00 85.38 197 PRO A CA 1
ATOM 1598 C C . PRO A 1 197 ? -17.349 -5.015 12.256 1.00 85.38 197 PRO A C 1
ATOM 1600 O O . PRO A 1 197 ? -18.098 -4.553 13.112 1.00 85.38 197 PRO A O 1
ATOM 1603 N N . LEU A 1 198 ? -16.155 -5.526 12.575 1.00 88.62 198 LEU A N 1
ATOM 1604 C CA . LEU A 1 198 ? -15.579 -5.454 13.911 1.00 88.62 198 LEU A CA 1
ATOM 1605 C C . LEU A 1 198 ? -14.762 -4.166 14.079 1.00 88.62 198 LEU A C 1
ATOM 1607 O O . LEU A 1 198 ? -13.861 -3.873 13.289 1.00 88.62 198 LEU A O 1
ATOM 1611 N N . SER A 1 199 ? -15.040 -3.427 15.151 1.00 90.94 199 SER A N 1
ATOM 1612 C CA . SER A 1 199 ? -14.322 -2.204 15.516 1.00 90.94 199 SER A CA 1
ATOM 1613 C C . SER A 1 199 ? -13.921 -2.200 16.988 1.00 90.94 199 SER A C 1
ATOM 1615 O O . SER A 1 199 ? -14.638 -2.720 17.846 1.00 90.94 199 SER A O 1
ATOM 1617 N N . LEU A 1 200 ? -12.783 -1.570 17.274 1.00 93.31 200 LEU A N 1
ATOM 1618 C CA . LEU A 1 200 ? -12.373 -1.227 18.634 1.00 93.31 200 LEU A CA 1
ATOM 1619 C C . LEU A 1 200 ? -12.836 0.201 18.928 1.00 93.31 200 LEU A C 1
ATOM 1621 O O . LEU A 1 200 ? -12.731 1.066 18.064 1.00 93.31 200 LEU A O 1
ATOM 1625 N N . GLY A 1 201 ? -13.316 0.477 20.133 1.00 92.50 201 GLY A N 1
ATOM 1626 C CA . GLY A 1 201 ? -13.641 1.823 20.581 1.00 92.50 201 GLY A CA 1
ATOM 1627 C C . GLY A 1 201 ? -13.159 2.104 21.994 1.00 92.50 201 GLY A C 1
ATOM 1628 O O . GLY A 1 201 ? -13.024 1.187 22.796 1.00 92.50 201 GLY A O 1
ATOM 1629 N N . ILE A 1 202 ? -12.916 3.373 22.301 1.00 94.12 202 ILE A N 1
ATOM 1630 C CA . ILE A 1 202 ? -12.638 3.847 23.659 1.00 94.12 202 ILE A CA 1
ATOM 1631 C C . ILE A 1 202 ? -13.470 5.104 23.896 1.00 94.12 202 ILE A C 1
ATOM 1633 O O . ILE A 1 202 ? -13.537 5.979 23.029 1.00 94.12 202 ILE A O 1
ATOM 1637 N N . GLY A 1 203 ? -14.116 5.199 25.053 1.00 92.06 203 GLY A N 1
ATOM 1638 C CA . GLY A 1 203 ? -14.845 6.406 25.428 1.00 92.06 203 GLY A CA 1
ATOM 1639 C C . GLY A 1 203 ? -15.780 6.208 26.606 1.00 92.06 203 GLY A C 1
ATOM 1640 O O . GLY A 1 203 ? -15.538 5.365 27.470 1.00 92.06 203 GLY A O 1
ATOM 1641 N N . THR A 1 204 ? -16.842 7.003 26.638 1.00 91.75 204 THR A N 1
ATOM 1642 C CA . THR A 1 204 ? -17.852 6.977 27.693 1.00 91.75 204 THR A CA 1
ATOM 1643 C C . THR A 1 204 ? -18.957 5.985 27.355 1.00 91.75 204 THR A C 1
ATOM 1645 O O . THR A 1 204 ? -19.360 5.828 26.197 1.00 91.75 204 THR A O 1
ATOM 1648 N N . PHE A 1 205 ? -19.445 5.294 28.381 1.00 90.75 205 PHE A N 1
ATOM 1649 C CA . PHE A 1 205 ? -20.509 4.312 28.268 1.00 90.75 205 PHE A CA 1
ATOM 1650 C C . PHE A 1 205 ? -21.600 4.555 29.302 1.00 90.75 205 PHE A C 1
ATOM 1652 O O . PHE A 1 205 ? -21.314 4.632 30.498 1.00 90.75 205 PHE A O 1
ATOM 1659 N N . GLY A 1 206 ? -22.847 4.603 28.829 1.00 86.75 206 GLY A N 1
ATOM 1660 C CA . GLY A 1 206 ? -24.031 4.696 29.678 1.00 86.75 206 GLY A CA 1
ATOM 1661 C C . GLY A 1 206 ? -24.034 5.950 30.547 1.00 86.75 206 GLY A C 1
ATOM 1662 O O . GLY A 1 206 ? -24.321 5.861 31.733 1.00 86.75 206 GLY A O 1
ATOM 1663 N N . VAL A 1 207 ? -23.661 7.092 29.975 1.00 86.12 207 VAL A N 1
ATOM 1664 C CA . VAL A 1 207 ? -23.719 8.410 30.620 1.00 86.12 207 VAL A CA 1
ATOM 1665 C C . VAL A 1 207 ? -25.028 9.113 30.243 1.00 86.12 207 VAL A C 1
ATOM 1667 O O . VAL A 1 207 ? -25.643 8.788 29.222 1.00 86.12 207 VAL A O 1
ATOM 1670 N N . GLU A 1 208 ? -25.479 10.074 31.047 1.00 84.38 208 GLU A N 1
ATOM 1671 C CA . GLU A 1 208 ? -26.669 10.887 30.731 1.00 84.38 208 GLU A CA 1
ATOM 1672 C C . GLU A 1 208 ? -26.416 11.859 29.574 1.00 84.38 208 GLU A C 1
ATOM 1674 O O . GLU A 1 208 ? -27.271 12.070 28.716 1.00 84.38 208 GLU A O 1
ATOM 1679 N N . SER A 1 209 ? -25.207 12.417 29.516 1.00 77.69 209 SER A N 1
ATOM 1680 C CA . SER A 1 209 ? -24.760 13.276 28.428 1.00 77.69 209 SER A CA 1
ATOM 1681 C C . SER A 1 209 ? -23.327 12.918 28.039 1.00 77.69 209 SER A C 1
ATOM 1683 O O . SER A 1 209 ? -22.458 12.852 28.909 1.00 77.69 209 SER A O 1
ATOM 1685 N N . PRO A 1 210 ? -23.022 12.754 26.740 1.00 67.12 210 PRO A N 1
ATOM 1686 C CA . PRO A 1 210 ? -21.655 12.513 26.289 1.00 67.12 210 PRO A CA 1
ATOM 1687 C C . PRO A 1 210 ? -20.741 13.740 26.455 1.00 67.12 210 PRO A C 1
ATOM 1689 O O . PRO A 1 210 ? -19.530 13.608 26.309 1.00 67.12 210 PRO A O 1
ATOM 1692 N N . ILE A 1 211 ? -21.311 14.916 26.751 1.00 71.25 211 ILE A N 1
ATOM 1693 C CA . ILE A 1 211 ? -20.591 16.180 26.980 1.00 71.25 211 ILE A CA 1
ATOM 1694 C C . ILE A 1 211 ? -20.381 16.430 28.483 1.00 71.25 211 ILE A C 1
ATOM 1696 O O . ILE A 1 211 ? -19.386 17.037 28.868 1.00 71.25 211 ILE A O 1
ATOM 1700 N N . ASP A 1 212 ? -21.287 15.937 29.335 1.00 67.75 212 ASP A N 1
ATOM 1701 C CA . ASP A 1 212 ? -21.224 16.099 30.790 1.00 67.75 212 ASP A CA 1
ATOM 1702 C C . ASP A 1 212 ? -21.255 14.734 31.489 1.00 67.75 212 ASP A C 1
ATOM 1704 O O . ASP A 1 212 ? -22.307 14.202 31.842 1.00 67.75 212 ASP A O 1
ATOM 1708 N N . VAL A 1 213 ? -20.060 14.178 31.687 1.00 62.50 213 VAL A N 1
ATOM 1709 C CA . VAL A 1 213 ? -19.825 12.873 32.330 1.00 62.50 213 VAL A CA 1
ATOM 1710 C C . VAL A 1 213 ? -19.967 12.956 33.861 1.00 62.50 213 VAL A C 1
ATOM 1712 O O . VAL A 1 213 ? -19.964 11.935 34.542 1.00 62.50 213 VAL A O 1
ATOM 1715 N N . SER A 1 214 ? -20.082 14.166 34.425 1.00 60.69 214 SER A N 1
ATOM 1716 C CA . SER A 1 214 ? -20.112 14.390 35.877 1.00 60.69 214 SER A CA 1
ATOM 1717 C C . SER A 1 214 ? -21.503 14.203 36.493 1.00 60.69 214 SER A C 1
ATOM 1719 O O . SER A 1 214 ? -21.627 13.904 37.683 1.00 60.69 214 SER A O 1
ATOM 1721 N N . ARG A 1 215 ? -22.561 14.326 35.682 1.00 58.69 215 ARG A N 1
ATOM 1722 C CA . ARG A 1 215 ? -23.950 14.101 36.094 1.00 58.69 215 ARG A CA 1
ATOM 1723 C C . ARG A 1 215 ? -24.275 12.608 36.048 1.00 58.69 215 ARG A C 1
ATOM 1725 O O . ARG A 1 215 ? -24.715 12.099 35.029 1.00 58.69 215 ARG A O 1
ATOM 1732 N N . SER A 1 216 ? -23.985 11.940 37.167 1.00 59.91 216 SER A N 1
ATOM 1733 C CA . SER A 1 216 ? -24.456 10.614 37.610 1.00 59.91 216 SER A CA 1
ATOM 1734 C C . SER A 1 216 ? -24.794 9.573 36.527 1.00 59.91 216 SER A C 1
ATOM 1736 O O . SER A 1 216 ? -25.832 9.654 35.879 1.00 59.91 216 SER A O 1
ATOM 1738 N N . GLY A 1 217 ? -23.998 8.503 36.465 1.00 71.44 217 GLY A N 1
ATOM 1739 C CA . GLY A 1 217 ? -24.304 7.285 35.710 1.00 71.44 217 GLY A CA 1
ATOM 1740 C C . GLY A 1 217 ? -23.209 6.928 34.708 1.00 71.44 217 GLY A C 1
ATOM 1741 O O . GLY A 1 217 ? -22.606 7.803 34.090 1.00 71.44 21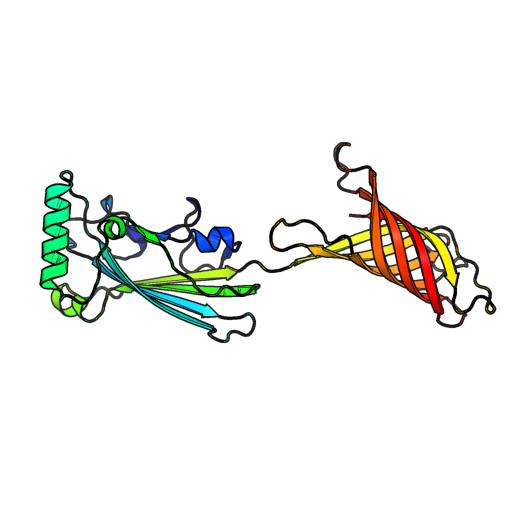7 GLY A O 1
ATOM 1742 N N . GLY A 1 218 ? -22.932 5.632 34.563 1.00 83.38 218 GLY A N 1
ATOM 1743 C CA . GLY A 1 218 ? -21.968 5.139 33.580 1.00 83.38 218 GLY A CA 1
ATOM 1744 C C . GLY A 1 218 ? -20.495 5.207 33.995 1.00 83.38 218 GLY A C 1
ATOM 1745 O O . GLY A 1 218 ? -20.130 5.040 35.163 1.00 83.38 218 GLY A O 1
ATOM 1746 N N . GLY A 1 219 ? -19.627 5.358 32.993 1.00 88.75 219 GLY A N 1
ATOM 1747 C CA . GLY A 1 219 ? -18.174 5.351 33.159 1.00 88.75 219 GLY A CA 1
ATOM 1748 C C . GLY A 1 219 ? -17.412 5.226 31.843 1.00 88.75 219 GLY A C 1
ATOM 1749 O O . GLY A 1 219 ? -17.947 5.511 30.770 1.00 88.75 219 GLY A O 1
ATOM 1750 N N . PHE A 1 220 ? -16.159 4.788 31.922 1.00 91.38 220 PHE A N 1
ATOM 1751 C CA . PHE A 1 220 ? -15.302 4.588 30.753 1.00 91.38 220 PHE A CA 1
ATOM 1752 C C . PHE A 1 220 ? -15.353 3.144 30.268 1.00 91.38 220 PHE A C 1
ATOM 1754 O O . PHE A 1 220 ? -15.406 2.216 31.069 1.00 91.38 220 PHE A O 1
ATOM 1761 N N . ALA A 1 221 ? -15.299 2.941 28.957 1.00 92.25 221 ALA A N 1
ATOM 1762 C CA . ALA A 1 221 ? -15.259 1.615 28.361 1.00 92.25 221 ALA A CA 1
ATOM 1763 C C . ALA A 1 221 ? -14.235 1.530 27.231 1.00 92.25 221 ALA A C 1
ATOM 1765 O O . ALA A 1 221 ? -14.090 2.454 26.426 1.00 92.25 221 ALA A O 1
ATOM 1766 N N . ILE A 1 222 ? -13.590 0.370 27.151 1.00 94.56 222 ILE A N 1
ATOM 1767 C CA . ILE A 1 222 ? -12.973 -0.134 25.924 1.00 94.56 222 ILE A CA 1
ATOM 1768 C C . ILE A 1 222 ? -14.009 -1.064 25.303 1.00 94.56 222 ILE A C 1
ATOM 1770 O O . ILE A 1 222 ? -14.593 -1.864 26.015 1.00 94.56 222 ILE A O 1
ATOM 1774 N N . SER A 1 223 ? -14.275 -0.947 24.011 1.00 92.12 223 SER A N 1
ATOM 1775 C CA . SER A 1 223 ? -15.447 -1.529 23.362 1.00 92.12 223 SER A CA 1
ATOM 1776 C C . SER A 1 223 ? -15.049 -2.325 22.131 1.00 92.12 223 SER A C 1
ATOM 1778 O O . SER A 1 223 ? -14.471 -1.774 21.197 1.00 92.12 223 SER A O 1
ATOM 1780 N N . PHE A 1 224 ? -15.380 -3.612 22.123 1.00 93.88 224 PHE A N 1
ATOM 1781 C CA . PHE A 1 224 ? -15.277 -4.485 20.960 1.00 93.88 224 PHE A CA 1
ATOM 1782 C C . PHE A 1 224 ? -16.669 -4.633 20.356 1.00 93.88 224 PHE A C 1
ATOM 1784 O O . PHE A 1 224 ? -17.485 -5.416 20.843 1.00 93.88 224 PHE A O 1
ATOM 1791 N N . TYR A 1 225 ? -16.942 -3.858 19.308 1.00 92.69 225 TYR A N 1
ATOM 1792 C CA . TYR A 1 225 ? -18.266 -3.783 18.701 1.00 92.69 225 TYR A CA 1
ATOM 1793 C C . TYR A 1 225 ? -18.299 -4.462 17.351 1.00 92.69 225 TYR A C 1
ATOM 1795 O O . TYR A 1 225 ? -17.528 -4.114 16.453 1.00 92.69 225 TYR A O 1
ATOM 1803 N N . LEU A 1 226 ? -19.238 -5.390 17.235 1.00 93.06 226 LEU A N 1
ATOM 1804 C CA . LEU A 1 226 ? -19.622 -6.031 15.999 1.00 93.06 226 LEU A CA 1
ATOM 1805 C C . LEU A 1 226 ? -20.856 -5.323 15.445 1.00 93.06 226 LEU A C 1
ATOM 1807 O O . LEU A 1 226 ? -21.927 -5.345 16.054 1.00 93.06 226 LEU A O 1
ATOM 1811 N N . ASP A 1 227 ? -20.686 -4.714 14.284 1.00 88.56 227 ASP A N 1
ATOM 1812 C CA . ASP A 1 227 ? -21.759 -4.174 13.467 1.00 88.56 227 ASP A CA 1
ATOM 1813 C C . ASP A 1 227 ? -22.542 -5.323 12.818 1.00 88.56 227 ASP A C 1
ATOM 1815 O O . ASP A 1 227 ? -21.973 -6.118 12.068 1.00 88.56 227 ASP A O 1
ATOM 1819 N N . VAL A 1 228 ? -23.828 -5.451 13.155 1.00 86.75 228 VAL A N 1
ATOM 1820 C CA . VAL A 1 228 ? -24.667 -6.588 12.734 1.00 86.75 228 VAL A CA 1
ATOM 1821 C C . VAL A 1 228 ? -25.720 -6.150 11.724 1.00 86.75 228 VAL A C 1
ATOM 1823 O O . VAL A 1 228 ? -25.995 -6.870 10.767 1.00 86.75 228 VAL A O 1
ATOM 1826 N N . ILE A 1 229 ? -26.333 -4.983 11.937 1.00 85.00 229 ILE A N 1
ATOM 1827 C CA . ILE A 1 229 ? -27.452 -4.493 11.133 1.00 85.00 229 ILE A CA 1
ATOM 1828 C C . ILE A 1 229 ? -27.210 -3.031 10.776 1.00 85.00 229 ILE A C 1
ATOM 1830 O O . ILE A 1 229 ? -27.156 -2.163 11.647 1.00 85.00 229 ILE A O 1
ATOM 1834 N N . GLN A 1 230 ? -27.176 -2.741 9.480 1.00 80.06 230 GLN A N 1
ATOM 1835 C CA . GLN A 1 230 ? -27.259 -1.376 8.983 1.00 80.06 230 GLN A CA 1
ATOM 1836 C C . GLN A 1 230 ? -28.733 -0.969 8.870 1.00 80.06 230 GLN A C 1
ATOM 1838 O O . GLN A 1 230 ? -29.473 -1.531 8.067 1.00 80.06 230 GLN A O 1
ATOM 1843 N N . LEU A 1 231 ? -29.160 0.012 9.668 1.00 74.38 231 LEU A N 1
ATOM 1844 C CA . LEU A 1 231 ? -30.545 0.496 9.675 1.00 74.38 231 LEU A CA 1
ATOM 1845 C C . LEU A 1 231 ? -30.764 1.573 8.608 1.00 74.38 231 LEU A C 1
ATOM 1847 O O . LEU A 1 231 ? -31.788 1.573 7.933 1.00 74.38 231 LEU A O 1
ATOM 1851 N N . PHE A 1 232 ? -29.783 2.463 8.422 1.00 70.62 232 PHE A N 1
ATOM 1852 C CA . PHE A 1 232 ? -29.808 3.494 7.382 1.00 70.62 232 PHE A CA 1
ATOM 1853 C C . PHE A 1 232 ? -28.424 3.663 6.740 1.00 70.62 232 PHE A C 1
ATOM 1855 O O . PHE A 1 232 ? -27.391 3.639 7.413 1.00 70.62 232 PHE A O 1
ATOM 1862 N N . GLY A 1 233 ? -28.392 3.817 5.414 1.00 55.78 233 GLY A N 1
ATOM 1863 C CA . GLY A 1 233 ? -27.172 4.031 4.628 1.00 55.78 233 GLY A CA 1
ATOM 1864 C C . GLY A 1 233 ? -27.156 5.351 3.868 1.00 55.78 233 GLY A C 1
ATOM 1865 O O . GLY A 1 233 ? -28.186 6.003 3.755 1.00 55.78 233 GLY A O 1
ATOM 1866 N N . ASN A 1 234 ? -25.977 5.700 3.335 1.00 50.78 234 ASN A N 1
ATOM 1867 C CA . ASN A 1 234 ? -25.569 6.960 2.677 1.00 50.78 234 ASN A CA 1
ATOM 1868 C C . ASN A 1 234 ? -26.399 7.425 1.447 1.00 50.78 234 ASN A C 1
ATOM 1870 O O . ASN A 1 234 ? -25.843 7.955 0.489 1.00 50.78 234 ASN A O 1
ATOM 1874 N N . ARG A 1 235 ? -27.724 7.256 1.421 1.00 40.53 235 ARG A N 1
ATOM 1875 C CA . ARG A 1 235 ? -28.619 7.764 0.366 1.00 40.53 235 ARG A CA 1
ATOM 1876 C C . ARG A 1 235 ? -29.570 8.860 0.864 1.00 40.53 235 ARG A C 1
ATOM 1878 O O . ARG A 1 235 ? -30.701 8.955 0.406 1.00 40.53 235 ARG A O 1
ATOM 1885 N N . MET A 1 236 ? -29.096 9.730 1.756 1.00 32.84 236 MET A N 1
ATOM 1886 C CA . MET A 1 236 ? -29.776 10.985 2.104 1.00 32.84 236 MET A CA 1
ATOM 1887 C C . MET A 1 236 ? -28.771 12.151 2.171 1.00 32.84 236 MET A C 1
ATOM 1889 O O . MET A 1 236 ? -28.324 12.572 3.234 1.00 32.84 236 MET A O 1
ATOM 1893 N N . GLY A 1 237 ? -28.404 12.693 1.006 1.00 46.16 237 GLY A N 1
ATOM 1894 C CA . GLY A 1 237 ? -27.714 13.987 0.897 1.00 46.16 237 GLY A CA 1
ATOM 1895 C C . GLY A 1 237 ? -26.296 14.058 1.492 1.00 46.16 237 GLY A C 1
ATOM 1896 O O . GLY A 1 237 ? -25.511 13.122 1.383 1.00 46.16 237 GLY A O 1
ATOM 1897 N N . ARG A 1 238 ? -25.952 15.219 2.076 1.00 38.38 238 ARG A N 1
ATOM 1898 C CA . ARG A 1 238 ? -24.609 15.584 2.589 1.00 38.38 238 ARG A CA 1
ATOM 1899 C C . ARG A 1 238 ?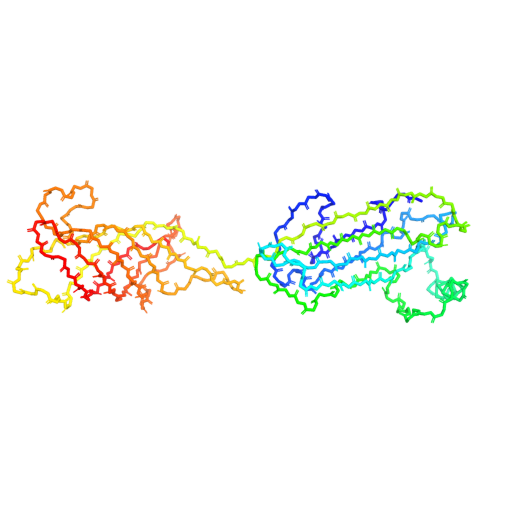 -24.214 14.913 3.919 1.00 38.38 238 ARG A C 1
ATOM 1901 O O . ARG A 1 238 ? -23.164 15.241 4.464 1.00 38.38 238 ARG A O 1
ATOM 1908 N N . PHE A 1 239 ? -25.023 14.000 4.456 1.00 41.38 239 PHE A N 1
ATOM 1909 C CA . PHE A 1 239 ? -24.702 13.283 5.691 1.00 41.38 239 PHE A CA 1
ATOM 1910 C C . PHE A 1 239 ? -23.954 11.981 5.378 1.00 41.38 239 PHE A C 1
ATOM 1912 O O . PHE A 1 239 ? -24.514 11.048 4.813 1.00 41.38 239 PHE A O 1
ATOM 1919 N N . SER A 1 240 ? -22.676 11.917 5.761 1.00 57.12 240 SER A N 1
ATOM 1920 C CA . SER A 1 240 ? -21.788 10.764 5.532 1.00 57.12 240 SER A CA 1
ATOM 1921 C C . SER A 1 240 ? -21.854 9.677 6.613 1.00 57.12 240 SER A C 1
ATOM 1923 O O . SER A 1 240 ? -21.010 8.786 6.613 1.00 57.12 240 SER A O 1
ATOM 1925 N N . HIS A 1 241 ? -22.792 9.777 7.556 1.00 65.19 241 HIS A N 1
ATOM 1926 C CA . HIS A 1 241 ? -22.841 8.919 8.739 1.00 65.19 241 HIS A CA 1
ATOM 1927 C C . HIS A 1 241 ? -23.856 7.785 8.571 1.00 65.19 241 HIS A C 1
ATOM 1929 O O . HIS A 1 241 ? -24.929 7.981 7.996 1.00 65.19 241 HIS A O 1
ATOM 1935 N N . LYS A 1 242 ? -23.534 6.608 9.114 1.00 74.50 242 LYS A N 1
ATOM 1936 C CA . LYS A 1 242 ? -24.386 5.412 9.062 1.00 74.50 242 LYS A CA 1
ATOM 1937 C C . LYS A 1 242 ? -25.050 5.168 10.413 1.00 74.50 242 LYS A C 1
ATOM 1939 O O . LYS A 1 242 ? -24.414 5.350 11.448 1.00 74.50 242 LYS A O 1
ATOM 1944 N N . ILE A 1 243 ? -26.314 4.744 10.407 1.00 81.94 243 ILE A N 1
ATOM 1945 C CA . ILE A 1 243 ? -27.016 4.328 11.629 1.00 81.94 243 ILE A CA 1
ATOM 1946 C C . ILE A 1 243 ? -27.025 2.810 11.672 1.00 81.94 243 ILE A C 1
ATOM 1948 O O . ILE A 1 243 ? -27.673 2.173 10.837 1.00 81.94 243 ILE A O 1
ATOM 1952 N N . ASN A 1 244 ? -26.334 2.252 12.660 1.00 86.06 244 ASN A N 1
ATOM 1953 C CA . ASN A 1 244 ? -26.096 0.820 12.767 1.00 86.06 244 ASN A CA 1
ATOM 1954 C C . ASN A 1 244 ? -26.517 0.290 14.139 1.00 86.06 244 ASN A C 1
ATOM 1956 O O . ASN A 1 244 ? -26.525 1.015 15.139 1.00 86.06 244 ASN A O 1
ATOM 1960 N N . ALA A 1 245 ? -26.867 -0.991 14.170 1.00 89.50 245 ALA A N 1
ATOM 1961 C CA . ALA A 1 245 ? -27.184 -1.746 15.365 1.00 89.50 245 ALA A CA 1
ATOM 1962 C C . ALA A 1 245 ? -26.257 -2.957 15.470 1.00 89.50 245 ALA A C 1
ATOM 1964 O O . ALA A 1 245 ? -25.964 -3.636 14.486 1.00 89.50 245 ALA A O 1
ATOM 1965 N N . GLY A 1 246 ? -25.791 -3.235 16.680 1.00 92.00 246 GLY A N 1
ATOM 1966 C CA . GLY A 1 246 ? -24.805 -4.283 16.882 1.00 92.00 246 GLY A CA 1
ATOM 1967 C C . GLY A 1 246 ? -24.622 -4.673 18.334 1.00 92.00 246 GLY A C 1
ATOM 1968 O O . GLY A 1 246 ? -25.291 -4.151 19.232 1.00 92.00 246 GLY A O 1
ATOM 1969 N N . ILE A 1 247 ? -23.701 -5.605 18.540 1.00 94.31 247 ILE A N 1
ATOM 1970 C CA . ILE A 1 247 ? -23.385 -6.186 19.842 1.00 94.31 247 ILE A CA 1
ATOM 1971 C C . ILE A 1 247 ? -21.991 -5.732 20.243 1.00 94.31 247 ILE A C 1
ATOM 1973 O O . ILE A 1 247 ? -21.084 -5.639 19.419 1.00 94.31 247 ILE A O 1
ATOM 1977 N N . ASP A 1 248 ? -21.830 -5.443 21.521 1.00 93.31 248 ASP A N 1
ATOM 1978 C CA . ASP A 1 248 ? -20.597 -4.945 22.085 1.00 93.31 248 ASP A CA 1
ATOM 1979 C C . ASP A 1 248 ? -20.211 -5.697 23.355 1.00 93.31 248 ASP A C 1
ATOM 1981 O O . ASP A 1 248 ? -21.032 -5.879 24.257 1.00 93.31 248 ASP A O 1
ATOM 1985 N N . ILE A 1 249 ? -18.933 -6.061 23.435 1.00 95.19 249 ILE A N 1
ATOM 1986 C CA . ILE A 1 249 ? -18.296 -6.544 24.656 1.00 95.19 249 ILE A CA 1
ATOM 1987 C C . ILE A 1 249 ? -17.323 -5.473 25.123 1.00 95.19 249 ILE A C 1
ATOM 1989 O O . ILE A 1 249 ? -16.404 -5.099 24.393 1.00 95.19 249 ILE A O 1
ATOM 1993 N N . SER A 1 250 ? -17.514 -5.001 26.351 1.00 93.94 250 SER A N 1
ATOM 1994 C CA . SER A 1 250 ? -16.725 -3.900 26.889 1.00 93.94 250 SER A CA 1
ATOM 1995 C C . SER A 1 250 ? -16.183 -4.182 28.285 1.00 93.94 250 SER A C 1
ATOM 1997 O O . SER A 1 250 ? -16.978 -4.313 29.220 1.00 93.94 250 SER A O 1
ATOM 1999 N N . PRO A 1 251 ? -14.852 -4.179 28.485 1.00 94.19 251 PRO A N 1
ATOM 2000 C CA . PRO A 1 251 ? -14.274 -3.801 29.766 1.00 94.19 251 PRO A CA 1
ATOM 2001 C C . PRO A 1 251 ? -14.751 -2.397 30.152 1.00 94.19 251 PRO A C 1
ATOM 2003 O O . PRO A 1 251 ? -14.525 -1.430 29.423 1.00 94.19 251 PRO A O 1
ATOM 2006 N N . PHE A 1 252 ? -15.430 -2.300 31.289 1.00 92.50 252 PHE A N 1
ATOM 2007 C CA . PHE A 1 252 ? -16.102 -1.100 31.761 1.00 92.50 252 PHE A CA 1
ATOM 2008 C C . PHE A 1 252 ? -15.612 -0.711 33.157 1.00 92.50 252 PHE A C 1
ATOM 2010 O O . PHE A 1 252 ? -15.535 -1.529 34.077 1.00 92.50 252 PHE A O 1
ATOM 2017 N N . LEU A 1 253 ? -15.290 0.570 33.289 1.00 91.50 253 LEU A N 1
ATOM 2018 C CA . LEU A 1 253 ? -14.780 1.238 34.474 1.00 91.50 253 LEU A CA 1
ATOM 2019 C C . LEU A 1 253 ? -15.837 2.250 34.934 1.00 91.50 253 LEU A C 1
ATOM 2021 O O . LEU A 1 253 ? -15.775 3.421 34.541 1.00 91.50 253 LEU A O 1
ATOM 2025 N N . PRO A 1 254 ? -16.841 1.804 35.710 1.00 88.81 254 PRO A N 1
ATOM 2026 C CA . PRO A 1 254 ? -17.833 2.706 36.274 1.00 88.81 254 PRO A CA 1
ATOM 2027 C C . PRO A 1 254 ? -17.191 3.678 37.264 1.00 88.81 254 PRO A C 1
ATOM 2029 O O . PRO A 1 254 ? -16.272 3.323 38.004 1.00 88.81 254 PRO A O 1
ATOM 2032 N N . ILE A 1 255 ? -17.709 4.901 37.318 1.00 83.62 255 ILE A N 1
ATOM 2033 C CA . ILE A 1 255 ? -17.237 5.907 38.274 1.00 83.62 255 ILE A CA 1
ATOM 2034 C C . ILE A 1 255 ? -17.682 5.499 39.682 1.00 83.62 255 ILE A C 1
ATOM 2036 O O . ILE A 1 255 ? -18.872 5.342 39.927 1.00 83.62 255 ILE A O 1
ATOM 2040 N N . GLY A 1 256 ? -16.737 5.333 40.612 1.00 83.12 256 GLY A N 1
ATOM 2041 C CA . GLY A 1 256 ? -17.035 5.015 42.017 1.00 83.12 256 GLY A CA 1
ATOM 2042 C C . GLY A 1 256 ? -17.412 3.555 42.304 1.00 83.12 256 GLY A C 1
ATOM 2043 O O . GLY A 1 256 ? -17.754 3.239 43.440 1.00 83.12 256 GLY A O 1
ATOM 2044 N N . HIS A 1 257 ? -17.319 2.659 41.317 1.00 85.50 257 HIS A N 1
ATOM 2045 C CA . HIS A 1 257 ? -17.686 1.245 41.455 1.00 85.50 257 HIS A CA 1
ATOM 2046 C C . HIS A 1 257 ? -16.594 0.311 40.918 1.00 85.50 257 HIS A C 1
ATOM 2048 O O . HIS A 1 257 ? -15.596 0.746 40.340 1.00 85.50 257 HIS A O 1
ATOM 2054 N N . LYS A 1 258 ? -16.771 -1.003 41.100 1.00 88.50 258 LYS A N 1
ATOM 2055 C CA . LYS A 1 258 ? -15.781 -1.988 40.644 1.00 88.50 258 LYS A CA 1
ATOM 2056 C C . LYS A 1 258 ? -15.754 -2.122 39.110 1.00 88.50 258 LYS A C 1
ATOM 2058 O O . LYS A 1 258 ? -16.828 -2.151 38.492 1.00 88.50 258 LYS A O 1
ATOM 2063 N N . PRO A 1 259 ? -14.554 -2.285 38.509 1.00 90.62 259 PRO A N 1
ATOM 2064 C CA . PRO A 1 259 ? -14.393 -2.694 37.115 1.00 90.62 259 PRO A CA 1
ATOM 2065 C C . PRO A 1 259 ? -15.181 -3.965 36.797 1.00 90.62 259 PRO A C 1
ATOM 2067 O O . PRO A 1 259 ? -15.264 -4.872 37.626 1.00 90.62 259 PRO A O 1
ATOM 2070 N N . ARG A 1 260 ? -15.743 -4.039 35.591 1.00 92.50 260 ARG A N 1
ATOM 2071 C CA . ARG A 1 260 ? -16.626 -5.132 35.160 1.00 92.50 260 ARG A CA 1
ATOM 2072 C C . ARG A 1 260 ? -16.590 -5.319 33.649 1.00 92.50 260 ARG A C 1
ATOM 2074 O O . ARG A 1 260 ? -16.082 -4.466 32.928 1.00 92.50 260 ARG A O 1
ATOM 2081 N N . ILE A 1 261 ? -17.135 -6.429 33.167 1.00 94.38 261 ILE A N 1
ATOM 2082 C CA . ILE A 1 261 ? -17.323 -6.673 31.736 1.00 94.38 261 ILE A CA 1
ATOM 2083 C C . ILE A 1 261 ? -18.813 -6.568 31.432 1.00 94.38 261 ILE A C 1
ATOM 2085 O O . ILE A 1 261 ? -19.644 -7.173 32.114 1.00 94.38 261 ILE A O 1
ATOM 2089 N N . LEU A 1 262 ? -19.136 -5.799 30.396 1.00 93.62 262 LEU A N 1
ATOM 2090 C CA . LEU A 1 262 ? -20.491 -5.632 29.895 1.00 93.62 262 LEU A CA 1
ATOM 2091 C C . LEU A 1 262 ? -20.648 -6.345 28.558 1.00 93.62 262 LEU A C 1
ATOM 2093 O O . LEU A 1 262 ? -19.811 -6.191 27.669 1.00 93.62 262 LEU A O 1
ATOM 2097 N N . LEU A 1 263 ? -21.762 -7.056 28.401 1.00 95.00 263 LEU A N 1
ATOM 2098 C CA . LEU A 1 263 ? -22.327 -7.363 27.090 1.00 95.00 263 LEU A CA 1
ATOM 2099 C C . LEU A 1 263 ? -23.471 -6.383 26.856 1.00 95.00 263 LEU A C 1
ATOM 2101 O O . LEU A 1 263 ? -24.403 -6.312 27.663 1.00 95.00 263 LEU A O 1
ATOM 2105 N N . SER A 1 264 ? -23.416 -5.630 25.766 1.00 93.31 264 SER A N 1
ATOM 2106 C CA . SER A 1 264 ? -24.429 -4.633 25.440 1.00 93.31 264 SER A CA 1
ATOM 2107 C C . SER A 1 264 ? -24.881 -4.727 23.989 1.00 93.31 264 SER A C 1
ATOM 2109 O O . SER A 1 264 ? -24.113 -5.090 23.104 1.00 93.31 264 SER A O 1
ATOM 2111 N N . ALA A 1 265 ? -26.142 -4.388 23.744 1.00 93.69 265 ALA A N 1
ATOM 2112 C CA . ALA A 1 265 ? -26.603 -4.011 22.417 1.00 93.69 265 ALA A CA 1
ATOM 2113 C C . ALA A 1 265 ? -26.431 -2.500 22.262 1.00 93.69 265 ALA A C 1
ATOM 2115 O O . ALA A 1 265 ? -26.622 -1.749 23.222 1.00 93.69 265 ALA A O 1
ATOM 2116 N N . ARG A 1 266 ? -26.078 -2.038 21.065 1.00 90.50 266 ARG A N 1
ATOM 2117 C CA . ARG A 1 266 ? -25.974 -0.606 20.779 1.00 90.50 266 ARG A CA 1
ATOM 2118 C C . ARG A 1 266 ? -26.586 -0.281 19.438 1.00 90.50 266 ARG A C 1
ATOM 2120 O O . ARG A 1 266 ? -26.303 -0.958 18.453 1.00 90.50 266 ARG A O 1
ATOM 2127 N N . VAL A 1 267 ? -27.352 0.798 19.422 1.00 90.62 267 VAL A N 1
ATOM 2128 C CA . VAL A 1 267 ? -27.832 1.450 18.205 1.00 90.62 267 VAL A CA 1
ATOM 2129 C C . VAL A 1 267 ? -27.210 2.832 18.169 1.00 90.62 267 VAL A C 1
ATOM 2131 O O . VAL A 1 267 ? -27.257 3.551 19.167 1.00 90.62 267 VAL A O 1
ATOM 2134 N N . GLY A 1 268 ? -26.580 3.209 17.064 1.00 85.50 268 GLY A N 1
ATOM 2135 C CA . GLY A 1 268 ? -25.876 4.479 17.027 1.00 85.50 268 GLY A CA 1
ATOM 2136 C C . GLY A 1 268 ? -25.432 4.932 15.657 1.00 85.50 268 GLY A C 1
ATOM 2137 O O . GLY A 1 268 ? -25.463 4.190 14.678 1.00 85.50 268 GLY A O 1
ATOM 2138 N N . ILE A 1 269 ? -25.003 6.184 15.636 1.00 84.12 269 ILE A N 1
ATOM 2139 C CA . ILE A 1 269 ? -24.380 6.826 14.498 1.00 84.12 269 ILE A CA 1
ATOM 2140 C C . ILE A 1 269 ? -22.905 6.446 14.523 1.00 84.12 269 ILE A C 1
ATOM 2142 O O . ILE A 1 269 ? -22.189 6.737 15.485 1.00 84.12 269 ILE A O 1
ATOM 2146 N N . LEU A 1 270 ? -22.469 5.781 13.463 1.00 79.75 270 LEU A N 1
ATOM 2147 C CA . LEU A 1 270 ? -21.074 5.508 13.173 1.00 79.75 270 LEU A CA 1
ATOM 2148 C C . LEU A 1 270 ? -20.621 6.435 12.032 1.00 79.75 270 LEU A C 1
ATOM 2150 O O . LEU A 1 270 ? -21.450 6.849 11.212 1.00 79.75 270 LEU A O 1
ATOM 2154 N N . PRO A 1 271 ? -19.326 6.793 11.996 1.00 69.31 271 PRO A N 1
ATOM 2155 C CA . PRO A 1 271 ? -18.738 7.578 10.910 1.00 69.31 271 PRO A CA 1
ATOM 2156 C C . PRO A 1 271 ? -18.780 6.824 9.573 1.00 69.31 271 PRO A C 1
ATOM 2158 O O . PRO A 1 271 ? -19.380 5.730 9.495 1.00 69.31 271 PRO A O 1
#

pLDDT: mean 81.8, std 13.16, range [32.84, 95.44]

Radius of gyration: 29.76 Å; chains: 1; bounding box: 63×31×84 Å

Secondary structure (DSSP, 8-state):
--GGGTEEEEETTEEEPTTSEEEE-HHHHTTEEEEE-GGG--GGG--EEEEEEEEEE-TTS-EEEEEEEEEEE----S-HHHHHHHHHHHHHHH-S-----GGGGTEEE---S---TT-EEEEEEEE-TTTHHHH-----EEEEEEEEP-PPEEEEEEEEEEEEEEETTTTS-----SEEEEEEEEEEPTTT-PEEEEEEEEEEEEES-SS-TTSSS-EEEEEEEEEEEEEE-S-STT---EEEEEEEEEEEEETTS--EEEEEEEEEEE-